Protein AF-A0A838TT94-F1 (afdb_monomer_lite)

Secondary structure (DSSP, 8-state):
--PPPPEEEE--------TT----------------HHHHHHHHHHHTTTTS----------PPPTTT--HHHHHHHHHHHHHHHTTS-SEEEEE--B--TTS---BHHHHHHHHHHGGGTTSSSPPEEEEE-S-SSHHHHHHHHIIIIITSTT--SSEEEEE-GGGHHHHHHHHHHTT--EEEEEEHHHHHHHHHHTSSS--HHHHHHHHHHHSS-----SS---------TTPPPHHHHHHHHHHHHHHHHH-GGGTHHHHTT---HHHHHHHHHHIIIIIS---SSS--TTGGGT--TTT--HHHHHHHHTTSPP-PPPHHHHHHHHHHHHTT----HHHHHHHHHHHHTT--

Foldseek 3Di:
DPADFAEEEDDPAAPPPPPDPDDFQDDDDDDDDDPDPQLVVLCVLQVVLVVDDDDDDDPDDLDPPPPADDSFLSLSLVLLQLCVVSVVHQEYEYEFEDHDPVDPYFTSQVVSVCSNFVVCVVPPGTRHYHYDYHDNGDLVRLLCCLAPAQVDVVHGQEHAYEGAPLCQLVVLLVCLLQVHHYDYYDHSLRSQCSCQCPPPDRNVVSNVVSCVQQVSDDDPDPDDDPPPPDPPPDDDGSVRSNLVSVLVLLQQQPPVLQNLLSLLSRPDQVSSLSSVVSQCPQRFDDDPVGHGPCVVLVHDSVPDGSNRSSVSSNPRHNDDPDPVVSVVSSVCVSVVNDDDPVSVVSSVSSNCVVPD

Structure (mmCIF, N/CA/C/O backbone):
data_AF-A0A838TT94-F1
#
_entry.id   AF-A0A838TT94-F1
#
loop_
_atom_site.group_PDB
_atom_site.id
_atom_site.type_symbol
_atom_site.label_atom_id
_atom_site.label_alt_id
_atom_site.label_comp_id
_atom_site.label_asym_id
_atom_site.label_entity_id
_atom_site.label_seq_id
_atom_site.pdbx_PDB_ins_code
_atom_site.Cartn_x
_atom_site.Cartn_y
_atom_site.Cartn_z
_atom_site.occupancy
_atom_site.B_iso_or_equiv
_atom_site.auth_seq_id
_atom_site.auth_comp_id
_atom_site.auth_asym_id
_a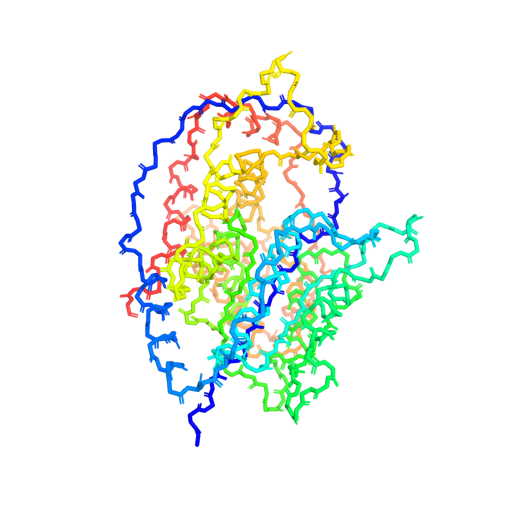tom_site.auth_atom_id
_atom_site.pdbx_PDB_model_num
ATOM 1 N N . MET A 1 1 ? -29.274 -5.968 7.116 1.00 44.97 1 MET A N 1
ATOM 2 C CA . MET A 1 1 ? -28.131 -5.123 7.528 1.00 44.97 1 MET A CA 1
ATOM 3 C C . MET A 1 1 ? -27.334 -4.832 6.275 1.00 44.97 1 MET A C 1
ATOM 5 O O . MET A 1 1 ? -27.102 -5.771 5.533 1.00 44.97 1 MET A O 1
ATOM 9 N N . ILE A 1 2 ? -26.986 -3.574 5.998 1.00 46.53 2 ILE A N 1
ATOM 10 C CA . ILE A 1 2 ? -26.036 -3.278 4.916 1.00 46.53 2 ILE A CA 1
ATOM 11 C C . ILE A 1 2 ? -24.665 -3.677 5.454 1.00 46.53 2 ILE A C 1
ATOM 13 O O . ILE A 1 2 ? -24.182 -3.066 6.409 1.00 46.53 2 ILE A O 1
ATOM 17 N N . GLU A 1 3 ? -24.105 -4.751 4.914 1.00 58.53 3 GLU A N 1
ATOM 18 C CA . GLU A 1 3 ? -22.771 -5.217 5.268 1.00 58.53 3 GLU A CA 1
ATOM 19 C C . GLU A 1 3 ? -21.763 -4.177 4.765 1.00 58.53 3 GLU A C 1
ATOM 21 O O . GLU A 1 3 ? -21.774 -3.790 3.595 1.00 58.53 3 GLU A O 1
ATOM 26 N N . ARG A 1 4 ? -20.980 -3.604 5.683 1.00 75.19 4 ARG A N 1
ATOM 27 C CA . ARG A 1 4 ? -19.922 -2.655 5.321 1.00 75.19 4 ARG A CA 1
ATOM 28 C C . ARG A 1 4 ? -18.694 -3.468 4.898 1.00 75.19 4 ARG A C 1
ATOM 30 O O . ARG A 1 4 ? -18.455 -4.506 5.513 1.00 75.19 4 ARG A O 1
ATOM 37 N N . PRO A 1 5 ? -17.931 -3.023 3.886 1.00 82.25 5 PRO A N 1
ATOM 38 C CA . PRO A 1 5 ? -16.723 -3.723 3.483 1.00 82.25 5 PRO A CA 1
ATOM 39 C C . PRO A 1 5 ? -15.722 -3.797 4.642 1.00 82.25 5 PRO A C 1
ATOM 41 O O . PRO A 1 5 ? -15.758 -2.947 5.542 1.00 82.25 5 PRO A O 1
ATOM 44 N N . PRO A 1 6 ? -14.839 -4.806 4.631 1.00 89.62 6 PRO A N 1
ATOM 45 C CA . PRO A 1 6 ? -13.816 -4.945 5.650 1.00 89.62 6 PRO A CA 1
ATOM 46 C C . PRO A 1 6 ? -12.814 -3.788 5.598 1.00 89.62 6 PRO A C 1
ATOM 48 O O . PRO A 1 6 ? -12.640 -3.116 4.577 1.00 89.62 6 PRO A O 1
ATOM 51 N N . MET A 1 7 ? -12.154 -3.572 6.733 1.00 92.62 7 MET A N 1
ATOM 52 C CA . MET A 1 7 ? -11.095 -2.584 6.889 1.00 92.62 7 MET A CA 1
ATOM 53 C C . MET A 1 7 ? -9.732 -3.256 6.731 1.00 92.62 7 MET A C 1
ATOM 55 O O . MET A 1 7 ? -9.341 -4.049 7.584 1.00 92.62 7 MET A O 1
ATOM 59 N N . LEU A 1 8 ? -8.993 -2.902 5.684 1.00 92.25 8 LEU A N 1
ATOM 60 C CA . LEU A 1 8 ? -7.596 -3.274 5.499 1.00 92.25 8 LEU A CA 1
ATOM 61 C C . LEU A 1 8 ? -6.688 -2.339 6.310 1.00 92.25 8 LEU A C 1
ATOM 63 O O . LEU A 1 8 ? -6.518 -1.165 5.967 1.00 92.25 8 LEU A O 1
ATOM 67 N N . VAL A 1 9 ? -6.106 -2.857 7.386 1.00 89.44 9 VAL A N 1
ATOM 68 C CA . VAL A 1 9 ? -5.260 -2.123 8.329 1.00 89.44 9 VAL A CA 1
ATOM 69 C C . VAL A 1 9 ? -3.790 -2.335 7.992 1.00 89.44 9 VAL A C 1
ATOM 71 O O . VAL A 1 9 ? -3.278 -3.444 8.121 1.00 89.44 9 VAL A O 1
ATOM 74 N N . PHE A 1 10 ? -3.112 -1.259 7.596 1.00 85.81 10 PHE A N 1
ATOM 75 C CA . PHE A 1 10 ? -1.675 -1.244 7.353 1.00 85.81 10 PHE A CA 1
ATOM 76 C C . PHE A 1 10 ? -0.924 -1.053 8.671 1.00 85.81 10 PHE A C 1
ATOM 78 O O . PHE A 1 10 ? -0.978 0.028 9.268 1.00 85.81 10 PHE A O 1
ATOM 85 N N . GLY A 1 11 ? -0.188 -2.083 9.087 1.00 71.75 11 GLY A N 1
ATOM 86 C CA . GLY A 1 11 ? 0.930 -1.929 10.007 1.00 71.75 11 GLY A CA 1
ATOM 87 C C . GLY A 1 11 ? 2.002 -0.998 9.433 1.00 71.75 11 GLY A C 1
ATOM 88 O O . GLY A 1 11 ? 2.040 -0.682 8.239 1.00 71.75 11 GLY A O 1
ATOM 89 N N . GLN A 1 12 ? 2.878 -0.525 10.302 1.00 64.50 12 GLN A N 1
ATOM 90 C CA . GLN A 1 12 ? 4.015 0.313 9.972 1.00 64.50 12 GLN A CA 1
ATOM 91 C C . GLN A 1 12 ? 5.061 -0.431 9.121 1.00 64.50 12 GLN A C 1
ATOM 93 O O . GLN A 1 12 ? 5.771 0.203 8.332 1.00 64.50 12 GLN A O 1
ATOM 98 N N . GLY A 1 13 ? 5.124 -1.762 9.244 1.00 50.09 13 GLY A N 1
ATOM 99 C CA . GLY A 1 13 ? 6.200 -2.604 8.730 1.00 50.09 13 GLY A CA 1
ATOM 100 C C . GLY A 1 13 ? 7.381 -2.651 9.708 1.00 50.09 13 GLY A C 1
ATOM 101 O O . GLY A 1 13 ? 7.496 -1.794 10.591 1.00 50.09 13 GLY A O 1
ATOM 102 N N . PRO A 1 14 ? 8.287 -3.638 9.582 1.00 33.31 14 PRO A N 1
ATOM 103 C CA . PRO A 1 14 ? 9.437 -3.718 10.468 1.00 33.31 14 PRO A CA 1
ATOM 104 C C . PRO A 1 14 ? 10.282 -2.446 10.365 1.00 33.31 14 PRO A C 1
ATOM 106 O O . PRO A 1 14 ? 10.498 -1.900 9.280 1.00 33.31 14 PRO A O 1
ATOM 109 N N . VAL A 1 15 ? 10.803 -1.999 11.510 1.00 32.03 15 VAL A N 1
ATOM 110 C CA . VAL A 1 15 ? 11.839 -0.962 11.601 1.00 32.03 15 VAL A CA 1
ATOM 111 C C . VAL A 1 15 ? 13.160 -1.557 11.101 1.00 32.03 15 VAL A C 1
ATOM 113 O O . VAL A 1 15 ? 14.132 -1.643 11.837 1.00 32.03 15 VAL A O 1
ATOM 116 N N . VAL A 1 16 ? 13.217 -2.011 9.849 1.00 28.36 16 VAL A N 1
ATOM 117 C CA . VAL A 1 16 ? 14.506 -2.204 9.190 1.00 28.36 16 VAL A CA 1
ATOM 118 C C . VAL A 1 16 ? 14.901 -0.820 8.718 1.00 28.36 16 VAL A C 1
ATOM 120 O O . VAL A 1 16 ? 14.483 -0.350 7.659 1.00 28.36 16 VAL A O 1
ATOM 123 N N . ALA A 1 17 ? 15.632 -0.115 9.579 1.00 26.48 17 ALA A N 1
ATOM 124 C CA . ALA A 1 17 ? 16.366 1.052 9.144 1.00 26.48 17 ALA A CA 1
ATOM 125 C C . ALA A 1 17 ? 17.175 0.635 7.903 1.00 26.48 17 ALA A C 1
ATOM 127 O O . ALA A 1 17 ? 17.903 -0.356 7.974 1.00 26.48 17 ALA A O 1
ATOM 128 N N . PRO A 1 18 ? 17.097 1.366 6.778 1.00 28.98 18 PRO A N 1
ATOM 129 C CA . PRO A 1 18 ? 18.265 1.442 5.932 1.00 28.98 18 PRO A CA 1
ATOM 130 C C . PRO A 1 18 ? 19.341 2.011 6.848 1.00 28.98 18 PRO A C 1
ATOM 132 O O . PRO A 1 18 ? 19.228 3.131 7.359 1.00 28.98 18 PRO A O 1
ATOM 135 N N . GLU A 1 19 ? 20.297 1.162 7.173 1.00 28.09 19 GLU A N 1
ATOM 136 C CA . GLU A 1 19 ? 21.460 1.487 7.973 1.00 28.09 19 GLU A CA 1
ATOM 137 C C . GLU A 1 19 ? 22.021 2.800 7.389 1.00 28.09 19 GLU A C 1
ATOM 139 O O . GLU A 1 19 ? 22.298 2.866 6.193 1.00 28.09 19 GLU A O 1
ATOM 144 N N . HIS A 1 20 ? 22.054 3.866 8.209 1.00 28.80 20 HIS A N 1
ATOM 145 C CA . HIS A 1 20 ? 22.533 5.237 7.906 1.00 28.80 20 HIS A CA 1
ATOM 146 C C . HIS A 1 20 ? 21.546 6.381 7.553 1.00 28.80 20 HIS A C 1
ATOM 148 O O . HIS A 1 20 ? 21.953 7.366 6.939 1.00 28.80 20 HIS A O 1
ATOM 154 N N . ALA A 1 21 ? 20.304 6.403 8.049 1.00 28.98 21 ALA A N 1
ATOM 155 C CA . ALA A 1 21 ? 19.500 7.644 8.037 1.00 28.98 21 ALA A CA 1
ATOM 156 C C . ALA A 1 21 ? 19.768 8.538 9.275 1.00 28.98 21 ALA A C 1
ATOM 158 O O . ALA A 1 21 ? 18.978 8.554 10.220 1.00 28.98 21 ALA A O 1
ATOM 159 N N . GLN A 1 22 ? 20.883 9.284 9.289 1.00 28.14 22 GLN A N 1
ATOM 160 C CA . GLN A 1 22 ? 21.157 10.307 10.314 1.00 28.14 22 GLN A CA 1
ATOM 161 C C . GLN A 1 22 ? 20.399 11.628 10.054 1.00 28.14 22 GLN A C 1
ATOM 163 O O . GLN A 1 22 ? 20.399 12.158 8.941 1.00 28.14 22 GLN A O 1
ATOM 168 N N . ASN A 1 23 ? 19.804 12.149 11.137 1.00 28.89 23 ASN A N 1
ATOM 169 C CA . ASN A 1 23 ? 19.355 13.521 11.421 1.00 28.89 23 ASN A CA 1
ATOM 170 C C . ASN A 1 23 ? 18.922 14.393 10.227 1.00 28.89 23 ASN A C 1
ATOM 172 O O . ASN A 1 23 ? 19.721 15.107 9.619 1.00 28.89 23 ASN A O 1
ATOM 176 N N . ILE A 1 24 ? 17.609 14.431 9.978 1.00 29.88 24 ILE A N 1
ATOM 177 C CA . ILE A 1 24 ? 16.957 15.424 9.115 1.00 29.88 24 ILE A CA 1
ATOM 178 C C . ILE A 1 24 ? 16.257 16.451 10.015 1.00 29.88 24 ILE A C 1
ATOM 180 O O . ILE A 1 24 ? 15.326 16.097 10.739 1.00 29.88 24 ILE A O 1
ATOM 184 N N . LYS A 1 25 ? 16.701 17.714 9.986 1.00 24.89 25 LYS A N 1
ATOM 185 C CA . LYS A 1 25 ? 15.941 18.849 10.535 1.00 24.89 25 LYS A CA 1
ATOM 186 C C . LYS A 1 25 ? 14.913 19.271 9.483 1.00 24.89 25 LYS A C 1
ATOM 188 O O . LYS A 1 25 ? 15.298 19.542 8.351 1.00 24.89 25 LYS A O 1
ATOM 193 N N . ALA A 1 26 ? 13.632 19.270 9.840 1.00 26.22 26 ALA A N 1
ATOM 194 C CA . ALA A 1 26 ? 12.553 19.690 8.953 1.00 26.22 26 ALA A CA 1
ATOM 195 C C . ALA A 1 26 ? 12.441 21.223 8.945 1.00 26.22 26 ALA A C 1
ATOM 197 O O . ALA A 1 26 ? 12.477 21.840 10.008 1.00 26.22 26 ALA A O 1
ATOM 198 N N . THR A 1 27 ? 12.289 21.817 7.762 1.00 25.42 27 THR A N 1
ATOM 199 C CA . THR A 1 27 ? 11.838 23.204 7.581 1.00 25.42 27 THR A CA 1
ATOM 200 C C . THR A 1 27 ? 10.547 23.231 6.765 1.00 25.42 27 THR A C 1
ATOM 202 O O . THR A 1 27 ? 10.336 22.394 5.891 1.00 25.42 27 THR A O 1
ATOM 205 N N . ASP A 1 28 ? 9.710 24.194 7.140 1.00 24.39 28 ASP A N 1
ATOM 206 C CA . ASP A 1 28 ? 8.323 24.518 6.791 1.00 24.39 28 ASP A CA 1
ATOM 207 C C . ASP A 1 28 ? 7.717 23.988 5.473 1.00 24.39 28 ASP A C 1
ATOM 209 O O . ASP A 1 28 ? 8.155 24.316 4.372 1.00 24.39 28 ASP A O 1
ATOM 213 N N . ILE A 1 29 ? 6.584 23.281 5.609 1.00 24.56 29 ILE A N 1
ATOM 214 C CA . ILE A 1 29 ? 5.591 23.039 4.548 1.00 24.56 29 ILE A CA 1
ATOM 215 C C . ILE A 1 29 ? 4.239 23.580 5.049 1.00 24.56 29 ILE A C 1
ATOM 217 O O . ILE A 1 29 ? 3.804 23.187 6.134 1.00 24.56 29 ILE A O 1
ATOM 221 N N . PRO A 1 30 ? 3.549 24.463 4.304 1.00 22.27 30 PRO A N 1
ATOM 222 C CA . PRO A 1 30 ? 2.301 25.060 4.761 1.00 22.27 30 PRO A CA 1
ATOM 223 C C . PRO A 1 30 ? 1.133 24.063 4.697 1.00 22.27 30 PRO A C 1
ATOM 225 O O . PRO A 1 30 ? 0.876 23.424 3.675 1.00 22.27 30 PRO A O 1
ATOM 228 N N . LEU A 1 31 ? 0.407 23.965 5.812 1.00 24.48 31 LEU A N 1
ATOM 229 C CA . LEU A 1 31 ? -0.808 23.171 5.999 1.00 24.48 31 LEU A CA 1
ATOM 230 C C . LEU A 1 31 ? -2.048 23.976 5.587 1.00 24.48 31 LEU A C 1
ATOM 232 O O . LEU A 1 31 ? -2.174 25.144 5.942 1.00 24.48 31 LEU A O 1
ATOM 236 N N . ASN A 1 32 ? -2.996 23.332 4.902 1.00 25.30 32 ASN A N 1
ATOM 237 C CA . ASN A 1 32 ? -4.360 23.839 4.745 1.00 25.30 32 ASN A CA 1
ATOM 238 C C . ASN A 1 32 ? -5.394 22.777 5.170 1.00 25.30 32 ASN A C 1
ATOM 240 O O . ASN A 1 32 ? -5.243 21.587 4.899 1.00 25.30 32 ASN A O 1
ATOM 244 N N . GLU A 1 33 ? -6.434 23.268 5.847 1.00 26.47 33 GLU A N 1
ATOM 245 C CA . GLU A 1 33 ? -7.506 22.608 6.613 1.00 26.47 33 GLU A CA 1
ATOM 246 C C . GLU A 1 33 ? -8.389 21.540 5.904 1.00 26.47 33 GLU A C 1
ATOM 248 O O . GLU A 1 33 ? -8.481 21.483 4.672 1.00 26.47 33 GLU A O 1
ATOM 253 N N . PRO A 1 34 ? -9.140 20.711 6.674 1.00 30.64 34 PRO A N 1
ATOM 254 C CA . PRO A 1 34 ? -9.798 19.505 6.179 1.00 30.64 34 PRO A CA 1
ATOM 255 C C . PRO A 1 34 ? -11.167 19.788 5.534 1.00 30.64 34 PRO A C 1
ATOM 257 O O . PRO A 1 34 ? -12.228 19.672 6.150 1.00 30.64 34 PRO A O 1
ATOM 260 N N . LYS A 1 35 ? -11.157 20.051 4.224 1.00 28.91 35 LYS A N 1
ATOM 261 C CA . LYS A 1 35 ? -12.335 19.929 3.333 1.00 28.91 35 LYS A CA 1
ATOM 262 C C . LYS A 1 35 ? -12.359 18.589 2.579 1.00 28.91 35 LYS A C 1
ATOM 264 O O . LYS A 1 35 ? -12.862 18.502 1.459 1.00 28.91 35 LYS A O 1
ATOM 269 N N . THR A 1 36 ? -11.790 17.533 3.157 1.00 45.41 36 THR A N 1
ATOM 270 C CA . THR A 1 36 ? -11.504 16.282 2.439 1.00 45.41 36 THR A CA 1
ATOM 271 C C . THR A 1 36 ? -12.711 15.334 2.385 1.00 45.41 36 THR A C 1
ATOM 273 O O . THR A 1 36 ? -13.572 15.325 3.270 1.00 45.41 36 THR A O 1
ATOM 276 N N . LYS A 1 37 ? -12.777 14.492 1.340 1.00 42.66 37 LYS A N 1
ATOM 277 C CA . LYS A 1 37 ? -13.778 13.410 1.209 1.00 42.66 37 LYS A CA 1
ATOM 278 C C . LYS A 1 37 ? -13.783 12.477 2.438 1.00 42.66 37 LYS A C 1
ATOM 280 O O . LYS A 1 37 ? -14.858 12.070 2.873 1.00 42.66 37 LYS A O 1
ATOM 285 N N . ALA A 1 38 ? -12.620 12.240 3.056 1.00 39.84 38 ALA A N 1
ATOM 286 C CA . ALA A 1 38 ? -12.477 11.460 4.290 1.00 39.84 38 ALA A CA 1
ATOM 287 C C . ALA A 1 38 ? -13.275 12.054 5.467 1.00 39.84 38 ALA A C 1
ATOM 289 O O . ALA A 1 38 ? -14.014 11.338 6.138 1.00 39.84 38 ALA A O 1
ATOM 290 N N . GLY A 1 39 ? -13.242 13.379 5.656 1.00 39.69 39 GLY A N 1
ATOM 291 C CA . GLY A 1 39 ? -14.019 14.050 6.705 1.00 39.69 39 GLY A CA 1
ATOM 292 C C . GLY A 1 39 ? -15.540 14.025 6.482 1.00 39.69 39 GLY A C 1
ATOM 293 O O . GLY A 1 39 ? -16.306 14.143 7.441 1.00 39.69 39 GLY A O 1
ATOM 294 N N . LYS A 1 40 ? -16.011 13.874 5.235 1.00 49.62 40 LYS A N 1
ATOM 295 C CA . LYS A 1 40 ? -17.440 13.650 4.929 1.00 49.62 40 LYS A CA 1
ATOM 296 C C . LYS A 1 40 ? -17.849 12.199 5.189 1.00 49.62 40 LYS A C 1
ATOM 298 O O . LYS A 1 40 ? -18.928 11.969 5.733 1.00 49.62 40 LYS A O 1
ATOM 303 N N . TRP A 1 41 ? -16.982 11.242 4.856 1.00 56.72 41 TRP A N 1
ATOM 304 C CA . TRP A 1 41 ? -17.20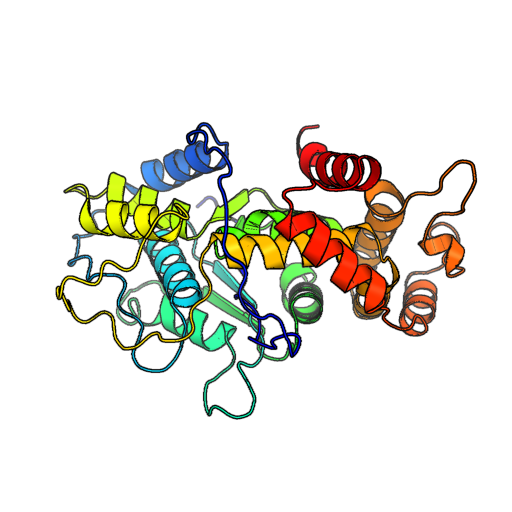5 9.830 5.165 1.00 56.72 41 TRP A CA 1
ATOM 305 C C . TRP A 1 41 ? -17.249 9.579 6.674 1.00 56.72 41 TRP A C 1
ATOM 307 O O . TRP A 1 41 ? -18.222 8.997 7.142 1.00 56.72 41 TRP A O 1
ATOM 317 N N . LEU A 1 42 ? -16.281 10.099 7.443 1.00 41.72 42 LEU A N 1
ATOM 318 C CA . LEU A 1 42 ? -16.256 9.972 8.908 1.00 41.72 42 LEU A CA 1
ATOM 319 C C . LEU A 1 42 ? -17.537 10.533 9.534 1.00 41.72 42 LEU A C 1
ATOM 321 O O . LEU A 1 42 ? -18.165 9.871 10.356 1.00 41.72 42 LEU A O 1
ATOM 325 N N . ARG A 1 43 ? -18.014 11.691 9.054 1.00 50.25 43 ARG A N 1
ATOM 326 C CA . ARG A 1 43 ? -19.322 12.231 9.456 1.00 50.25 43 ARG A CA 1
ATOM 327 C C . ARG A 1 43 ? -20.469 11.264 9.173 1.00 50.25 43 ARG A C 1
ATOM 329 O O . ARG A 1 43 ? -21.253 10.997 10.073 1.00 50.25 43 ARG A O 1
ATOM 336 N N . SER A 1 44 ? -20.571 10.714 7.965 1.00 53.03 44 SER A N 1
ATOM 337 C CA . SER A 1 44 ? -21.632 9.754 7.616 1.00 53.03 44 SER A CA 1
ATOM 338 C C . SER A 1 44 ? -21.550 8.456 8.435 1.00 53.03 44 SER A C 1
ATOM 340 O O . SER A 1 44 ? -22.560 7.953 8.936 1.00 53.03 44 SER A O 1
ATOM 342 N N . ALA A 1 45 ? -20.339 7.930 8.629 1.00 52.22 45 ALA A N 1
ATOM 343 C CA . ALA A 1 45 ? -20.086 6.717 9.391 1.00 52.22 45 ALA A CA 1
ATOM 344 C C . ALA A 1 45 ? -20.493 6.873 10.866 1.00 52.22 45 ALA A C 1
ATOM 346 O O . ALA A 1 45 ? -21.143 5.977 11.406 1.00 52.22 45 ALA A O 1
ATOM 347 N N . PHE A 1 46 ? -20.189 8.024 11.475 1.00 47.47 46 PHE A N 1
ATOM 348 C CA . PHE A 1 46 ? -20.426 8.291 12.895 1.00 47.47 46 PHE A CA 1
ATOM 349 C C . PHE A 1 46 ? -21.831 8.851 13.185 1.00 47.47 46 PHE A C 1
ATOM 351 O O . PHE A 1 46 ? -22.384 8.573 14.247 1.00 47.47 46 PHE A O 1
ATOM 358 N N . VAL A 1 47 ? -22.467 9.570 12.250 1.00 48.47 47 VAL A N 1
ATOM 359 C CA . VAL A 1 47 ? -23.868 10.027 12.394 1.00 48.47 47 VAL A CA 1
ATOM 360 C C . VAL A 1 47 ? -24.834 8.840 12.442 1.00 48.47 47 VAL A C 1
ATOM 362 O O . VAL A 1 47 ? -25.759 8.839 13.249 1.00 48.47 47 VAL A O 1
ATOM 365 N N . ASN A 1 48 ? -24.577 7.784 11.666 1.00 43.94 48 ASN A N 1
ATOM 366 C CA . ASN A 1 48 ? -25.385 6.559 11.697 1.00 43.94 48 ASN A CA 1
ATOM 367 C C . ASN A 1 48 ? -25.189 5.720 12.980 1.00 43.94 48 ASN A C 1
ATOM 369 O O . ASN A 1 48 ? -26.009 4.850 13.275 1.00 43.94 48 ASN A O 1
ATOM 373 N N . ALA A 1 49 ? -24.130 5.980 13.755 1.00 42.34 49 ALA A N 1
ATOM 374 C CA . ALA A 1 49 ? -23.806 5.265 14.992 1.00 42.34 49 ALA A CA 1
ATOM 375 C C . ALA A 1 49 ? -24.479 5.855 16.246 1.00 42.34 49 ALA A C 1
ATOM 377 O O . ALA A 1 49 ? -24.620 5.154 17.248 1.00 42.34 49 ALA A O 1
ATOM 378 N N . ARG A 1 50 ? -24.949 7.114 16.191 1.00 37.16 50 ARG A N 1
ATOM 379 C CA . ARG A 1 50 ? -25.562 7.843 17.325 1.00 37.16 50 ARG A CA 1
ATOM 380 C C . ARG A 1 50 ? -26.828 7.197 17.908 1.00 37.16 50 ARG A C 1
ATOM 382 O O . ARG A 1 50 ? -27.248 7.576 18.994 1.00 37.16 50 ARG A O 1
ATOM 389 N N . ASN A 1 51 ? -27.403 6.197 17.240 1.00 35.69 51 ASN A N 1
ATOM 390 C CA . ASN A 1 51 ? -28.557 5.443 17.741 1.00 35.69 51 ASN A CA 1
ATOM 391 C C . ASN A 1 51 ? -28.190 4.271 18.675 1.00 35.69 51 ASN A C 1
ATOM 393 O O . ASN A 1 51 ? -29.082 3.543 19.103 1.00 35.69 51 ASN A O 1
ATOM 397 N N . ARG A 1 52 ? -26.908 4.068 19.015 1.00 38.94 52 ARG A N 1
ATOM 398 C CA . ARG A 1 52 ? -26.478 3.063 20.003 1.00 38.94 52 ARG A CA 1
ATOM 399 C C . ARG A 1 52 ? -25.940 3.770 21.248 1.00 38.94 52 ARG A C 1
ATOM 401 O O . ARG A 1 52 ? -24.858 4.343 21.211 1.00 38.94 52 ARG A O 1
ATOM 408 N N . HIS A 1 53 ? -26.716 3.749 22.333 1.00 31.94 53 HIS A N 1
ATOM 409 C CA . HIS A 1 53 ? -26.293 4.247 23.645 1.00 31.94 53 HIS A CA 1
ATOM 410 C C . HIS A 1 53 ? -25.121 3.400 24.156 1.00 31.94 53 HIS A C 1
ATOM 412 O O . HIS A 1 53 ? -25.331 2.294 24.646 1.00 31.94 53 HIS A O 1
ATOM 418 N N . TRP A 1 54 ? -23.900 3.917 24.048 1.00 36.22 54 TRP A N 1
ATOM 419 C CA . TRP A 1 54 ? -22.736 3.360 24.728 1.00 36.22 54 TRP A CA 1
ATOM 420 C C . TRP A 1 54 ? -22.146 4.417 25.644 1.00 36.22 54 TRP A C 1
ATOM 422 O O . TRP A 1 54 ? -21.778 5.505 25.209 1.00 36.22 54 TRP A O 1
ATOM 432 N N . ILE A 1 55 ? -22.095 4.074 26.927 1.00 30.44 55 ILE A N 1
ATOM 433 C CA . ILE A 1 55 ? -21.547 4.902 27.995 1.00 30.44 55 ILE A CA 1
ATOM 434 C C . ILE A 1 55 ? -20.060 5.125 27.705 1.00 30.44 55 ILE A C 1
ATOM 436 O O . ILE A 1 55 ? -19.297 4.175 27.515 1.00 30.44 55 ILE A O 1
ATOM 440 N N . ALA A 1 56 ? -19.654 6.392 27.645 1.00 28.78 56 ALA A N 1
ATOM 441 C CA . ALA A 1 56 ? -18.265 6.801 27.541 1.00 28.78 56 ALA A CA 1
ATOM 442 C C . ALA A 1 56 ? -17.497 6.355 28.796 1.00 28.78 56 ALA A C 1
ATOM 444 O O . ALA A 1 56 ? -17.469 7.042 29.811 1.00 28.78 56 ALA A O 1
ATOM 445 N N . THR A 1 57 ? -16.870 5.182 28.752 1.00 30.95 57 THR A N 1
ATOM 446 C CA . THR A 1 57 ? -15.831 4.835 29.721 1.00 30.95 57 THR A CA 1
ATOM 447 C C . THR A 1 57 ? -14.569 5.605 29.349 1.00 30.95 57 THR A C 1
ATOM 449 O O . THR A 1 57 ? -13.994 5.347 28.293 1.00 30.95 57 THR A O 1
ATOM 452 N N . ASN A 1 58 ? -14.218 6.576 30.197 1.00 30.25 58 ASN A N 1
ATOM 453 C CA . ASN A 1 58 ? -12.959 7.321 30.300 1.00 30.25 58 ASN A CA 1
ATOM 454 C C . ASN A 1 58 ? -11.938 7.055 29.182 1.00 30.25 58 ASN A C 1
ATOM 456 O O . ASN A 1 58 ? -11.262 6.026 29.175 1.00 30.25 58 ASN A O 1
ATOM 460 N N . HIS A 1 59 ? -11.786 8.031 28.284 1.00 33.41 59 HIS A N 1
ATOM 461 C CA . HIS A 1 59 ? -10.671 8.116 27.347 1.00 33.41 59 HIS A CA 1
ATOM 462 C C . HIS A 1 59 ? -9.366 8.277 28.137 1.00 33.41 59 HIS A C 1
ATOM 464 O O . HIS A 1 59 ? -8.942 9.381 28.469 1.00 33.41 59 HIS A O 1
ATOM 470 N N . SER A 1 60 ? -8.741 7.158 28.505 1.00 33.78 60 SER A N 1
ATOM 471 C CA . SER A 1 60 ? -7.357 7.169 28.954 1.00 33.78 60 SER A CA 1
ATOM 472 C C . SER A 1 60 ? -6.511 7.660 27.786 1.00 33.78 60 SER A C 1
ATOM 474 O O . SER A 1 60 ? -6.616 7.105 26.690 1.00 33.78 60 SER A O 1
ATOM 476 N N . HIS A 1 61 ? -5.702 8.691 28.037 1.00 39.47 61 HIS A N 1
ATOM 477 C CA . HIS A 1 61 ? -4.591 9.144 27.201 1.00 39.47 61 HIS A CA 1
ATOM 478 C C . HIS A 1 61 ? -3.992 7.991 26.385 1.00 39.47 61 HIS A C 1
ATOM 480 O O . HIS A 1 61 ? -3.869 6.896 26.933 1.00 39.47 61 HIS A O 1
ATOM 486 N N . ILE A 1 62 ? -3.627 8.232 25.117 1.00 44.59 62 ILE A N 1
ATOM 487 C CA . ILE A 1 62 ? -2.944 7.266 24.237 1.00 44.59 62 ILE A CA 1
ATOM 488 C C . ILE A 1 62 ? -1.623 6.861 24.907 1.00 44.59 62 ILE A C 1
ATOM 490 O O . ILE A 1 62 ? -0.562 7.415 24.633 1.00 44.59 62 ILE A O 1
ATOM 494 N N . GLN A 1 63 ? -1.698 5.948 25.868 1.00 40.09 63 GLN A N 1
ATOM 495 C CA . GLN A 1 63 ? -0.554 5.391 26.547 1.00 40.09 63 GLN A CA 1
ATOM 496 C C . GLN A 1 63 ? -0.120 4.176 25.733 1.00 40.09 63 GLN A C 1
ATOM 498 O O . GLN A 1 63 ? -0.973 3.368 25.345 1.00 40.09 63 GLN A O 1
ATOM 503 N N . PRO A 1 64 ? 1.182 4.052 25.436 1.00 40.28 64 PRO A N 1
ATOM 504 C CA . PRO A 1 64 ? 1.711 2.843 24.837 1.00 40.28 64 PRO A CA 1
ATOM 505 C C . PRO A 1 64 ? 1.279 1.651 25.688 1.00 40.28 64 PRO A C 1
ATOM 507 O O . PRO A 1 64 ? 1.399 1.676 26.913 1.00 40.28 64 PRO A O 1
ATOM 510 N N . LEU A 1 65 ? 0.777 0.603 25.040 1.00 43.25 65 LEU A N 1
ATOM 511 C CA . LEU A 1 65 ? 0.630 -0.687 25.704 1.00 43.25 65 LEU A CA 1
ATOM 512 C C . LEU A 1 65 ? 2.038 -1.116 26.137 1.00 43.25 65 LEU A C 1
ATOM 514 O O . LEU A 1 65 ? 2.920 -1.219 25.279 1.00 43.25 65 LEU A O 1
ATOM 518 N N . GLU A 1 66 ? 2.258 -1.302 27.445 1.00 38.75 66 GLU A N 1
ATOM 519 C CA . GLU A 1 66 ? 3.561 -1.689 28.001 1.00 38.75 66 GLU A CA 1
ATOM 520 C C . GLU A 1 66 ? 4.173 -2.827 27.166 1.00 38.75 66 GLU A C 1
ATOM 522 O O . GLU A 1 66 ? 3.631 -3.929 27.072 1.00 38.75 66 GLU A O 1
ATOM 527 N N . GLY A 1 67 ? 5.296 -2.519 26.510 1.00 44.56 67 GLY A N 1
ATOM 528 C CA . GLY A 1 67 ? 6.169 -3.498 25.879 1.00 44.56 67 GLY A CA 1
ATOM 529 C C . GLY A 1 67 ? 5.816 -4.023 24.484 1.00 44.56 67 GLY A C 1
ATOM 530 O O . GLY A 1 67 ? 6.279 -5.121 24.199 1.00 44.56 67 GLY A O 1
ATOM 531 N N . SER A 1 68 ? 5.072 -3.346 23.590 1.00 52.31 68 SER A N 1
ATOM 532 C CA . SER A 1 68 ? 4.868 -3.971 22.256 1.00 52.31 68 SER A CA 1
ATOM 533 C C . SER A 1 68 ? 4.712 -3.125 20.988 1.00 52.31 68 SER A C 1
ATOM 535 O O . SER A 1 68 ? 5.036 -3.651 19.933 1.00 52.31 68 SER A O 1
ATOM 537 N N . MET A 1 69 ? 4.333 -1.846 20.999 1.00 63.84 69 MET A N 1
ATOM 538 C CA . MET A 1 69 ? 4.312 -1.051 19.756 1.00 63.84 69 MET A CA 1
ATOM 539 C C . MET A 1 69 ? 4.716 0.395 19.988 1.00 63.84 69 MET A C 1
ATOM 541 O O . MET A 1 69 ? 4.516 0.936 21.073 1.00 63.84 69 MET A O 1
ATOM 545 N N . ASN A 1 70 ? 5.280 1.024 18.956 1.00 68.31 70 ASN A N 1
ATOM 546 C CA . ASN A 1 70 ? 5.572 2.450 19.017 1.00 68.31 70 ASN A CA 1
ATOM 547 C C . ASN A 1 70 ? 4.284 3.282 18.962 1.00 68.31 70 ASN A C 1
ATOM 549 O O . ASN A 1 70 ? 3.162 2.769 18.832 1.00 68.31 70 ASN A O 1
ATOM 553 N N . ARG A 1 71 ? 4.449 4.598 19.062 1.00 73.19 71 ARG A N 1
ATOM 554 C CA . ARG A 1 71 ? 3.319 5.524 19.104 1.00 73.19 71 ARG A CA 1
ATOM 555 C C . ARG A 1 71 ? 2.396 5.420 17.884 1.00 73.19 71 ARG A C 1
ATOM 557 O O . ARG A 1 71 ? 1.179 5.486 18.042 1.00 73.19 71 ARG A O 1
ATOM 564 N N . TRP A 1 72 ? 2.948 5.210 16.689 1.00 77.50 72 TRP A N 1
ATOM 565 C CA . TRP A 1 72 ? 2.176 5.110 15.447 1.00 77.50 72 TRP A CA 1
ATOM 566 C C . TRP A 1 72 ? 1.319 3.843 15.404 1.00 77.50 72 TRP A C 1
ATOM 568 O O . TRP A 1 72 ? 0.129 3.927 15.108 1.00 77.50 72 TRP A O 1
ATOM 578 N N . GLY A 1 73 ? 1.877 2.691 15.787 1.00 78.75 73 GLY A N 1
ATOM 579 C CA . GLY A 1 73 ? 1.107 1.449 15.924 1.00 78.75 73 GLY A CA 1
ATOM 580 C C . GLY A 1 73 ? 0.013 1.545 16.998 1.00 78.75 73 GLY A C 1
ATOM 581 O O . GLY A 1 73 ? -1.104 1.061 16.813 1.00 78.75 73 GLY A O 1
ATOM 582 N N . THR A 1 74 ? 0.286 2.258 18.096 1.00 79.06 74 THR A N 1
ATOM 583 C CA . THR A 1 74 ? -0.711 2.525 19.150 1.00 79.06 74 THR A CA 1
ATOM 584 C C . THR A 1 74 ? -1.865 3.399 18.643 1.00 79.06 74 THR A C 1
ATOM 586 O O . THR A 1 74 ? -3.029 3.157 18.979 1.00 79.06 74 THR A O 1
ATOM 589 N N . GLU A 1 75 ? -1.571 4.394 17.804 1.00 82.88 75 GLU A N 1
ATOM 590 C CA . GLU A 1 75 ? -2.594 5.220 17.160 1.00 82.88 75 GLU A CA 1
ATOM 591 C C . GLU A 1 75 ? -3.467 4.390 16.209 1.00 82.88 75 GLU A C 1
ATOM 593 O O . GLU A 1 75 ? -4.693 4.501 16.258 1.00 82.88 75 GLU A O 1
ATOM 598 N N . VAL A 1 76 ? -2.858 3.503 15.413 1.00 88.38 76 VAL A N 1
ATOM 599 C CA . VAL A 1 76 ? -3.569 2.577 14.512 1.00 88.38 76 VAL A CA 1
ATOM 600 C C . VAL A 1 76 ? -4.521 1.662 15.289 1.00 88.38 76 VAL A C 1
ATOM 602 O O . VAL A 1 76 ? -5.692 1.552 14.920 1.00 88.38 76 VAL A O 1
ATOM 605 N N . ILE A 1 77 ? -4.069 1.067 16.402 1.00 87.62 77 ILE A N 1
ATOM 606 C CA . ILE A 1 77 ? -4.949 0.299 17.300 1.00 87.62 77 ILE A CA 1
ATOM 607 C C . ILE A 1 77 ? -6.116 1.162 17.784 1.00 87.62 77 ILE A C 1
ATOM 609 O O . ILE A 1 77 ? -7.268 0.730 17.737 1.00 87.62 77 ILE A O 1
ATOM 613 N N . SER A 1 78 ? -5.822 2.359 18.296 1.00 86.44 78 SER A N 1
ATOM 614 C CA . SER A 1 78 ? -6.829 3.229 18.914 1.00 86.44 78 SER A CA 1
ATOM 615 C C . SER A 1 78 ? -7.910 3.627 17.911 1.00 86.44 78 SER A C 1
ATOM 617 O O . SER A 1 78 ? -9.100 3.532 18.212 1.00 86.44 78 SER A O 1
ATOM 619 N N . ALA A 1 79 ? -7.505 3.960 16.685 1.00 88.19 79 ALA A N 1
ATOM 620 C CA . ALA A 1 79 ? -8.424 4.225 15.591 1.00 88.19 79 ALA A CA 1
ATOM 621 C C . ALA A 1 79 ? -9.274 2.990 15.245 1.00 88.19 79 ALA A C 1
ATOM 623 O O . ALA A 1 79 ? -10.494 3.099 15.126 1.00 88.19 79 ALA A O 1
ATOM 624 N N . GLY A 1 80 ? -8.664 1.801 15.159 1.00 89.00 80 GLY A N 1
ATOM 625 C CA . GLY A 1 80 ? -9.380 0.543 14.922 1.00 89.00 80 GLY A CA 1
ATOM 626 C C . GLY A 1 80 ? -10.455 0.263 15.979 1.00 89.00 80 GLY A C 1
ATOM 627 O O . GLY A 1 80 ? -11.598 -0.048 15.637 1.00 89.00 80 GLY A O 1
ATOM 628 N N . ARG A 1 81 ? -10.127 0.471 17.261 1.00 89.06 81 ARG A N 1
ATOM 629 C CA . ARG A 1 81 ? -11.076 0.359 18.384 1.00 89.06 81 ARG A CA 1
ATOM 630 C C . ARG A 1 81 ? -12.252 1.320 18.240 1.00 89.06 81 ARG A C 1
ATOM 632 O O . ARG A 1 81 ? -13.397 0.904 18.401 1.00 89.06 81 ARG A O 1
ATOM 639 N N . GLU A 1 82 ? -11.994 2.588 17.926 1.00 86.31 82 GLU A N 1
ATOM 640 C CA . GLU A 1 82 ? -13.055 3.589 17.757 1.00 86.31 82 GLU A CA 1
ATOM 641 C C . GLU A 1 82 ? -13.976 3.258 16.574 1.00 86.31 82 GLU A C 1
ATOM 643 O O . GLU A 1 82 ? -15.199 3.388 16.682 1.00 86.31 82 GLU A O 1
ATOM 648 N N . LEU A 1 83 ? -13.421 2.766 15.462 1.00 86.62 83 LEU A N 1
ATOM 649 C CA . LEU A 1 83 ? -14.219 2.324 14.318 1.00 86.62 83 LEU A CA 1
ATOM 650 C C . LEU A 1 83 ? -15.113 1.130 14.674 1.00 86.62 83 LEU A C 1
ATOM 652 O O . LEU A 1 83 ? -16.282 1.119 14.274 1.00 86.62 83 LEU A O 1
ATOM 656 N N . PHE A 1 84 ? -14.602 0.162 15.441 1.00 87.62 84 PHE A N 1
ATOM 657 C CA . PHE A 1 84 ? -15.386 -0.981 15.909 1.00 87.62 84 PHE A CA 1
ATOM 658 C C . PHE A 1 84 ? -16.491 -0.567 16.884 1.00 87.62 84 PHE A C 1
ATOM 660 O O . PHE A 1 84 ? -17.666 -0.846 16.642 1.00 87.62 84 PHE A O 1
ATOM 667 N N . LYS A 1 85 ? -16.134 0.172 17.944 1.00 84.56 85 LYS A N 1
ATOM 668 C CA . LYS A 1 85 ? -17.056 0.641 18.992 1.00 84.56 85 LYS A CA 1
ATOM 669 C C . LYS A 1 85 ? -18.258 1.384 18.411 1.00 84.56 85 LYS A C 1
ATOM 671 O O . LYS A 1 85 ? -19.382 1.272 18.895 1.00 84.56 85 LYS A O 1
ATOM 676 N N . ARG A 1 86 ? -18.037 2.134 17.332 1.00 78.31 86 ARG A N 1
ATOM 677 C CA . ARG A 1 86 ? -19.075 2.920 16.653 1.00 78.31 86 ARG A CA 1
ATOM 678 C C . ARG A 1 86 ? -19.813 2.139 15.563 1.00 78.31 86 ARG A C 1
ATOM 680 O O . ARG A 1 86 ? -20.645 2.703 14.861 1.00 78.31 86 ARG A O 1
ATOM 687 N N . GLY A 1 87 ? -19.536 0.846 15.404 1.00 79.75 87 GLY A N 1
ATOM 688 C CA . GLY A 1 87 ? -20.152 -0.014 14.394 1.00 79.75 87 GLY A CA 1
ATOM 689 C C . GLY A 1 87 ? -19.805 0.390 12.961 1.00 79.75 87 GLY A C 1
ATOM 690 O O . GLY A 1 87 ? -20.568 0.094 12.040 1.00 79.75 87 GLY A O 1
ATOM 691 N N . THR A 1 88 ? -18.688 1.102 12.769 1.00 81.56 88 THR A N 1
ATOM 692 C CA . THR A 1 88 ? -18.261 1.564 11.447 1.00 81.56 88 THR A CA 1
ATOM 693 C C . THR A 1 88 ? -17.651 0.444 10.625 1.00 81.56 88 THR A C 1
ATOM 695 O O . THR A 1 88 ? -17.887 0.392 9.420 1.00 81.56 88 THR A O 1
ATOM 698 N N . THR A 1 89 ? -16.929 -0.460 11.277 1.00 84.44 89 THR A N 1
ATOM 699 C CA . THR A 1 89 ? -16.467 -1.721 10.703 1.00 84.44 89 THR A CA 1
ATOM 700 C C . THR A 1 89 ? -16.519 -2.813 11.768 1.00 84.44 89 THR A C 1
ATOM 702 O O . THR A 1 89 ? -16.409 -2.527 12.960 1.00 84.44 89 THR A O 1
ATOM 705 N N . ARG A 1 90 ? -16.717 -4.057 11.335 1.00 84.88 90 ARG A N 1
ATOM 706 C CA . ARG A 1 90 ? -16.652 -5.255 12.186 1.00 84.88 90 ARG A CA 1
ATOM 707 C C . ARG A 1 90 ? -15.505 -6.179 11.785 1.00 84.88 90 ARG A C 1
ATOM 709 O O . ARG A 1 90 ? -14.983 -6.878 12.646 1.00 84.88 90 ARG A O 1
ATOM 716 N N . ASN A 1 91 ? -15.133 -6.155 10.508 1.00 90.56 91 ASN A N 1
ATOM 717 C CA . ASN A 1 91 ? -14.168 -7.064 9.913 1.00 90.56 91 ASN A CA 1
ATOM 718 C C . ASN A 1 91 ? -12.885 -6.280 9.629 1.00 90.56 91 ASN A C 1
ATOM 720 O O . ASN A 1 91 ? -12.923 -5.249 8.948 1.00 90.56 91 ASN A O 1
ATOM 724 N N . PHE A 1 92 ? -11.767 -6.755 10.158 1.00 91.94 92 PHE A N 1
ATOM 725 C CA . PHE A 1 92 ? -10.452 -6.156 9.998 1.00 91.94 92 PHE A CA 1
ATOM 726 C C . PHE A 1 92 ? -9.515 -7.169 9.350 1.00 91.94 92 PHE A C 1
ATOM 728 O O . PHE A 1 92 ? -9.326 -8.265 9.865 1.00 91.94 92 PHE A O 1
ATOM 735 N N . ILE A 1 93 ? -8.905 -6.772 8.241 1.00 92.88 93 ILE A N 1
ATOM 736 C CA . ILE A 1 93 ? -7.826 -7.505 7.586 1.00 92.88 93 ILE A CA 1
ATOM 737 C C . ILE A 1 93 ? -6.551 -6.756 7.955 1.00 92.88 93 ILE A C 1
ATOM 739 O O . ILE A 1 93 ? -6.390 -5.598 7.578 1.00 92.88 93 ILE A O 1
ATOM 743 N N . ILE A 1 94 ? -5.684 -7.354 8.758 1.00 91.31 94 ILE A N 1
ATOM 744 C CA . ILE A 1 94 ? -4.559 -6.678 9.400 1.00 91.31 94 ILE A CA 1
ATOM 745 C C . ILE A 1 94 ? -3.268 -7.201 8.786 1.00 91.31 94 ILE A C 1
ATOM 747 O O . ILE A 1 94 ? -2.973 -8.391 8.855 1.00 91.31 94 ILE A O 1
ATOM 751 N N . MET A 1 95 ? -2.479 -6.300 8.212 1.00 88.25 95 MET A N 1
ATOM 752 C CA . MET A 1 95 ? -1.144 -6.622 7.718 1.00 88.25 95 MET A CA 1
ATOM 753 C C . MET A 1 95 ? -0.071 -6.059 8.642 1.00 88.25 95 MET A C 1
ATOM 755 O O . MET A 1 95 ? -0.222 -4.967 9.191 1.00 88.25 95 MET A O 1
ATOM 759 N N . GLY A 1 96 ? 1.014 -6.804 8.802 1.00 81.62 96 GLY A N 1
ATOM 760 C CA . GLY A 1 96 ? 2.105 -6.449 9.692 1.00 81.62 96 GLY A CA 1
ATOM 761 C C . GLY A 1 96 ? 2.989 -7.658 9.956 1.00 81.62 96 GLY A C 1
ATOM 762 O O . GLY A 1 96 ? 2.644 -8.519 10.759 1.00 81.62 96 GLY A O 1
ATOM 763 N N . GLY A 1 97 ? 4.137 -7.696 9.287 1.00 73.56 97 GLY A N 1
ATOM 764 C CA . GLY A 1 97 ? 5.099 -8.788 9.386 1.00 73.56 97 GLY A CA 1
ATOM 765 C C . GLY A 1 97 ? 5.806 -8.890 10.740 1.00 73.56 97 GLY A C 1
ATOM 766 O O . GLY A 1 97 ? 5.486 -8.188 11.705 1.00 73.56 97 GLY A O 1
ATOM 767 N N . LYS A 1 98 ? 6.820 -9.755 10.818 1.00 66.69 98 LYS A N 1
ATOM 768 C CA . LYS A 1 98 ? 7.617 -9.935 12.044 1.00 66.69 98 LYS A CA 1
ATOM 769 C C . LYS A 1 98 ? 8.284 -8.626 12.473 1.00 66.69 98 LYS A C 1
ATOM 771 O O . LYS A 1 98 ? 9.037 -8.024 11.708 1.00 66.69 98 LYS A O 1
ATOM 776 N N . THR A 1 99 ? 8.061 -8.211 13.718 1.00 56.09 99 THR A N 1
ATOM 777 C CA . THR A 1 99 ? 8.844 -7.137 14.335 1.00 56.09 99 THR A CA 1
ATOM 778 C C . THR A 1 99 ? 10.170 -7.730 14.797 1.00 56.09 99 THR A C 1
ATOM 780 O O . THR A 1 99 ? 10.131 -8.581 15.672 1.00 56.09 99 THR A O 1
ATOM 783 N N . ASP A 1 100 ? 11.289 -7.323 14.185 1.00 53.81 100 ASP A N 1
ATOM 784 C CA . ASP A 1 100 ? 12.692 -7.582 14.579 1.00 53.81 100 ASP A CA 1
ATOM 785 C C . ASP A 1 100 ? 12.947 -8.906 15.343 1.00 53.81 100 ASP A C 1
ATOM 787 O O . ASP A 1 100 ? 12.632 -9.025 16.527 1.00 53.81 100 ASP A O 1
ATOM 791 N N . GLU A 1 101 ? 13.580 -9.887 14.683 1.00 44.78 101 GLU A N 1
ATOM 792 C CA . GLU A 1 101 ? 13.816 -11.257 15.192 1.00 44.78 101 GLU A CA 1
ATOM 793 C C . GLU A 1 101 ? 14.470 -11.321 16.587 1.00 44.78 101 GLU A C 1
ATOM 795 O O . GLU A 1 101 ? 14.392 -12.337 17.280 1.00 44.78 101 GLU A O 1
ATOM 800 N N . THR A 1 102 ? 15.115 -10.232 17.009 1.00 43.84 102 THR A N 1
ATOM 801 C CA . THR A 1 102 ? 15.809 -10.097 18.292 1.00 43.84 102 THR A CA 1
ATOM 802 C C . THR A 1 102 ? 14.878 -9.895 19.491 1.00 43.84 102 THR A C 1
ATOM 804 O O . THR A 1 102 ? 15.266 -10.183 20.629 1.00 43.84 102 THR A O 1
ATOM 807 N N . LYS A 1 103 ? 13.640 -9.432 19.281 1.00 51.12 103 LYS A N 1
ATOM 808 C CA . LYS A 1 103 ? 12.659 -9.221 20.352 1.00 51.12 103 LYS A CA 1
ATOM 809 C C . LYS A 1 103 ? 11.644 -10.359 20.313 1.00 51.12 103 LYS A C 1
ATOM 811 O O . LYS A 1 103 ? 11.094 -10.672 19.270 1.00 51.12 103 LYS A O 1
ATOM 816 N N . LYS A 1 104 ? 11.335 -10.964 21.469 1.00 52.53 104 LYS A N 1
ATOM 817 C CA . LYS A 1 104 ? 10.285 -12.000 21.639 1.00 52.53 104 LYS A CA 1
ATOM 818 C C . LYS A 1 104 ? 8.851 -11.479 21.383 1.00 52.53 104 LYS A C 1
ATOM 820 O O . LYS A 1 104 ? 7.896 -11.975 21.978 1.00 52.53 104 LYS A O 1
ATOM 825 N N . LEU A 1 105 ? 8.704 -10.425 20.590 1.00 56.94 105 LEU A N 1
ATOM 826 C CA . LEU A 1 105 ? 7.437 -9.807 20.242 1.00 56.94 105 LEU A CA 1
ATOM 827 C C . LEU A 1 105 ? 6.848 -10.567 19.047 1.00 56.94 105 LEU A C 1
ATOM 829 O O . LEU A 1 105 ? 7.583 -11.022 18.174 1.00 56.94 105 LEU A O 1
ATOM 833 N N . GLY A 1 106 ? 5.528 -10.773 19.065 1.00 66.19 106 GLY A N 1
ATOM 834 C CA . GLY A 1 106 ? 4.804 -11.383 17.945 1.00 66.19 106 GLY A CA 1
ATOM 835 C C . GLY A 1 106 ? 4.866 -10.512 16.688 1.00 66.19 106 GLY A C 1
ATOM 836 O O . GLY A 1 106 ? 5.449 -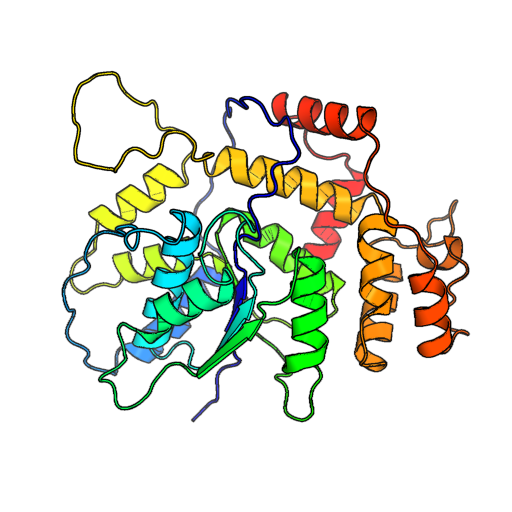9.428 16.703 1.00 66.19 106 GLY A O 1
ATOM 837 N N . ALA A 1 107 ? 4.257 -10.968 15.596 1.00 77.50 107 ALA A N 1
ATOM 838 C CA . ALA A 1 107 ? 4.165 -10.142 14.392 1.00 77.50 107 ALA A CA 1
ATOM 839 C C . ALA A 1 107 ? 3.399 -8.836 14.677 1.00 77.50 107 ALA A C 1
ATOM 841 O O . ALA A 1 107 ? 2.548 -8.784 15.568 1.00 77.50 107 ALA A O 1
ATOM 842 N N . GLU A 1 108 ? 3.683 -7.772 13.922 1.00 78.88 108 GLU A N 1
ATOM 843 C CA . GLU A 1 108 ? 3.023 -6.477 14.122 1.00 78.88 108 GLU A CA 1
ATOM 844 C C . GLU A 1 108 ? 1.499 -6.611 13.992 1.00 78.88 108 GLU A C 1
ATOM 846 O O . GLU A 1 108 ? 0.749 -6.040 14.786 1.00 78.88 108 GLU A O 1
ATOM 851 N N . SER A 1 109 ? 1.035 -7.435 13.051 1.00 84.44 109 SER A N 1
ATOM 852 C CA . SER A 1 109 ? -0.385 -7.722 12.865 1.00 84.44 109 SER A CA 1
ATOM 853 C C . SER A 1 109 ? -1.028 -8.365 14.093 1.00 84.44 109 SER A C 1
ATOM 855 O O . SER A 1 109 ? -2.125 -7.960 14.467 1.00 84.44 109 SER A O 1
ATOM 857 N N . GLU A 1 110 ? -0.341 -9.280 14.782 1.00 84.12 110 GLU A N 1
ATOM 858 C CA . GLU A 1 110 ? -0.830 -9.921 16.013 1.00 84.12 110 GLU A CA 1
ATOM 859 C C . GLU A 1 110 ? -0.924 -8.917 17.171 1.00 84.12 110 GLU A C 1
ATOM 861 O O . GLU A 1 110 ? -1.828 -8.981 18.011 1.00 84.12 110 GLU A O 1
ATOM 866 N N . LEU A 1 111 ? 0.011 -7.965 17.232 1.00 82.06 111 LEU A N 1
ATOM 867 C CA . LEU A 1 111 ? 0.001 -6.901 18.233 1.00 82.06 111 LEU A CA 1
ATOM 868 C C . LEU A 1 111 ? -1.146 -5.916 17.986 1.00 82.06 111 LEU A C 1
ATOM 870 O O . LEU A 1 111 ? -1.842 -5.537 18.932 1.00 82.06 111 LEU A O 1
ATOM 874 N N . ILE A 1 112 ? -1.377 -5.543 16.724 1.00 85.38 112 ILE A N 1
ATOM 875 C CA . ILE A 1 112 ? -2.510 -4.704 16.318 1.00 85.38 112 ILE A CA 1
ATOM 876 C C . ILE A 1 112 ? -3.829 -5.435 16.580 1.00 85.38 112 ILE A C 1
ATOM 878 O O . ILE A 1 112 ? -4.727 -4.859 17.194 1.00 85.38 112 ILE A O 1
ATOM 882 N N . GLU A 1 113 ? -3.939 -6.700 16.177 1.00 88.00 113 GLU A N 1
ATOM 883 C CA . GLU A 1 113 ? -5.111 -7.550 16.396 1.00 88.00 113 GLU A CA 1
ATOM 884 C C . GLU A 1 113 ? -5.462 -7.619 17.881 1.00 88.00 113 GLU A C 1
ATOM 886 O O . GLU A 1 113 ? -6.564 -7.238 18.280 1.00 88.00 113 GLU A O 1
ATOM 891 N N . ARG A 1 114 ? -4.506 -8.028 18.725 1.00 83.62 114 ARG A N 1
ATOM 892 C CA . ARG A 1 114 ? -4.697 -8.086 20.178 1.00 83.62 114 ARG A CA 1
ATOM 893 C C . ARG A 1 114 ? -5.099 -6.726 20.729 1.00 83.62 114 ARG A C 1
ATOM 895 O O . ARG A 1 114 ? -5.990 -6.640 21.572 1.00 83.62 114 ARG A O 1
ATOM 902 N N . GLY A 1 115 ? -4.453 -5.668 20.245 1.00 82.50 115 GLY A N 1
ATOM 903 C CA . GLY A 1 115 ? -4.779 -4.295 20.579 1.00 82.50 115 GLY A CA 1
ATOM 904 C C . GLY A 1 115 ? -6.238 -3.965 20.285 1.00 82.50 115 GLY A C 1
ATOM 905 O O . GLY A 1 115 ? -6.917 -3.435 21.161 1.00 82.50 115 GLY A O 1
ATOM 906 N N . ILE A 1 116 ? -6.741 -4.286 19.097 1.00 85.88 116 ILE A N 1
ATOM 907 C CA . ILE A 1 116 ? -8.118 -3.994 18.688 1.00 85.88 116 ILE A CA 1
ATOM 908 C C . ILE A 1 116 ? -9.118 -4.871 19.449 1.00 85.88 116 ILE A C 1
ATOM 910 O O . ILE A 1 116 ? -10.122 -4.345 19.914 1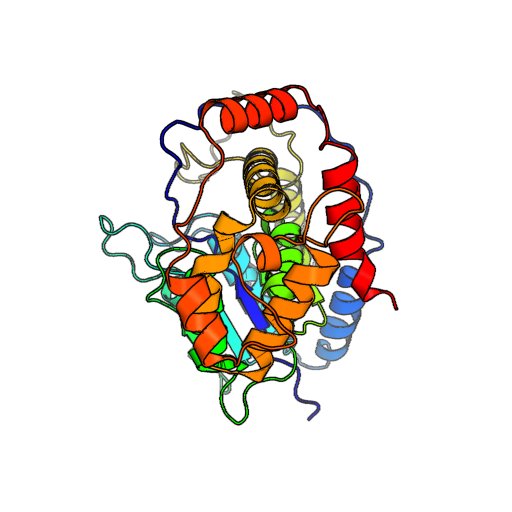.00 85.88 116 ILE A O 1
ATOM 914 N N . VAL A 1 117 ? -8.849 -6.168 19.616 1.00 84.62 117 VAL A N 1
ATOM 915 C CA . VAL A 1 117 ? -9.818 -7.148 20.140 1.00 84.62 117 VAL A CA 1
ATOM 916 C C . VAL A 1 117 ? -9.910 -7.152 21.667 1.00 84.62 117 VAL A C 1
ATOM 918 O O . VAL A 1 117 ? -11.015 -7.196 22.205 1.00 84.62 117 VAL A O 1
ATOM 921 N N . ALA A 1 118 ? -8.781 -7.096 22.386 1.00 83.12 118 ALA A N 1
ATOM 922 C CA . ALA A 1 118 ? -8.746 -7.317 23.838 1.00 83.12 118 ALA A CA 1
ATOM 923 C C . ALA A 1 118 ? -9.708 -6.434 24.666 1.00 83.12 118 ALA A C 1
ATOM 925 O O . ALA A 1 118 ? -10.313 -6.961 25.602 1.00 83.12 118 ALA A O 1
ATOM 926 N N . PRO A 1 119 ? -9.922 -5.138 24.350 1.00 81.88 119 PRO A N 1
ATOM 927 C CA . PRO A 1 119 ? -10.876 -4.302 25.085 1.00 81.88 119 PRO A CA 1
ATOM 928 C C . PRO A 1 119 ? -12.331 -4.776 25.008 1.00 81.88 119 PRO A C 1
ATOM 930 O O . PRO A 1 119 ? -13.129 -4.415 25.867 1.00 81.88 119 PRO A O 1
ATOM 933 N N . PHE A 1 120 ? -12.675 -5.572 23.995 1.00 80.44 120 PHE A N 1
ATOM 934 C CA . PHE A 1 120 ? -14.039 -6.016 23.722 1.00 80.44 120 PHE A CA 1
ATOM 935 C C . PHE A 1 120 ? -14.286 -7.466 24.152 1.00 80.44 120 PHE A C 1
ATOM 937 O O . PHE A 1 120 ? -15.356 -7.995 23.884 1.00 80.44 120 PHE A O 1
ATOM 944 N N . ALA A 1 121 ? -13.343 -8.118 24.847 1.00 78.31 121 ALA A N 1
ATOM 945 C CA . ALA A 1 121 ? -13.406 -9.548 25.184 1.00 78.31 121 ALA A CA 1
ATOM 946 C C . ALA A 1 121 ? -14.685 -9.987 25.931 1.00 78.31 121 ALA A C 1
ATOM 948 O O . ALA A 1 121 ? -15.055 -11.157 25.876 1.00 78.31 121 ALA A O 1
ATOM 949 N N . ASN A 1 122 ? -15.366 -9.055 26.607 1.00 75.50 122 ASN A N 1
ATOM 950 C CA . ASN A 1 122 ? -16.613 -9.299 27.338 1.00 75.50 122 ASN A CA 1
ATOM 951 C C . ASN A 1 122 ? -17.879 -8.888 26.557 1.00 75.50 122 ASN A C 1
ATOM 953 O O . ASN A 1 122 ? -18.979 -8.920 27.109 1.00 75.50 122 ASN A O 1
ATOM 957 N N . GLU A 1 123 ? -17.748 -8.461 25.301 1.00 76.00 123 GLU A N 1
ATOM 958 C CA . GLU A 1 123 ? -18.870 -8.042 24.465 1.00 76.00 123 GLU A CA 1
ATOM 959 C C . GLU A 1 123 ? -19.485 -9.214 23.690 1.00 76.00 123 GLU A C 1
ATOM 961 O O . GLU A 1 123 ? -18.823 -10.179 23.315 1.00 76.00 123 GLU A O 1
ATOM 966 N N . MET A 1 124 ? -20.786 -9.112 23.406 1.00 64.38 124 MET A N 1
ATOM 967 C CA . MET A 1 124 ? -21.550 -10.143 22.684 1.00 64.38 124 MET A CA 1
ATOM 968 C C . MET A 1 124 ? -21.102 -10.310 21.222 1.00 64.38 124 MET A C 1
ATOM 970 O O . MET A 1 124 ? -21.333 -11.347 20.596 1.00 64.38 124 MET A O 1
ATOM 974 N N . HIS A 1 125 ? -20.483 -9.276 20.655 1.00 74.88 125 HIS A N 1
ATOM 975 C CA . HIS A 1 125 ? -19.934 -9.287 19.310 1.00 74.88 125 HIS A CA 1
ATOM 976 C C . HIS A 1 125 ? -18.497 -8.800 19.379 1.00 74.88 125 HIS A C 1
ATOM 978 O O . HIS A 1 125 ? -18.259 -7.682 19.814 1.00 74.88 125 HIS A O 1
ATOM 984 N N . LEU A 1 126 ? -17.565 -9.635 18.928 1.00 78.94 126 LEU A N 1
ATOM 985 C CA . LEU A 1 126 ? -16.157 -9.279 18.807 1.00 78.94 126 LEU A CA 1
ATOM 986 C C . LEU A 1 126 ? -15.849 -8.755 17.395 1.00 78.94 126 LEU A C 1
ATOM 988 O O . LEU A 1 126 ? -16.579 -9.091 16.445 1.00 78.94 126 LEU A O 1
ATOM 992 N N . PRO A 1 127 ? -14.775 -7.959 17.243 1.00 75.94 127 PRO A N 1
ATOM 993 C CA . PRO A 1 127 ? -14.160 -7.736 15.943 1.00 75.94 127 PRO A CA 1
ATOM 994 C C . PRO A 1 127 ? -13.804 -9.083 15.303 1.00 75.94 127 PRO A C 1
ATOM 996 O O . PRO A 1 127 ? -13.327 -9.986 15.988 1.00 75.94 127 PRO A O 1
ATOM 999 N N . ILE A 1 128 ? -14.052 -9.220 14.004 1.00 81.25 128 ILE A N 1
ATOM 1000 C CA . ILE A 1 128 ? -13.574 -10.355 13.211 1.00 81.25 128 ILE A CA 1
ATOM 1001 C C . ILE A 1 128 ? -12.256 -9.913 12.586 1.00 81.25 128 ILE A C 1
ATOM 1003 O O . ILE A 1 128 ? -12.223 -8.885 11.909 1.00 81.25 128 ILE A O 1
ATOM 1007 N N . THR A 1 129 ? -11.180 -10.644 12.850 1.00 80.81 129 THR A N 1
ATOM 1008 C CA . THR A 1 129 ? -9.819 -10.266 12.463 1.00 80.81 129 THR A CA 1
ATOM 1009 C C . THR A 1 129 ? -9.162 -11.363 11.636 1.00 80.81 129 THR A C 1
ATOM 1011 O O . THR A 1 129 ? -9.264 -12.544 11.958 1.00 80.81 129 THR A O 1
ATOM 1014 N N . GLU A 1 130 ? -8.473 -10.958 10.573 1.00 85.75 130 GLU A N 1
ATOM 1015 C CA . GLU A 1 130 ? -7.589 -11.812 9.780 1.00 85.75 130 GLU A CA 1
ATOM 1016 C C . GLU A 1 130 ? -6.212 -11.151 9.730 1.00 85.75 130 GLU A C 1
ATOM 1018 O O . GLU A 1 130 ? -6.080 -10.051 9.194 1.00 85.75 130 GLU A O 1
ATOM 1023 N N . ALA A 1 131 ? -5.203 -11.779 10.335 1.00 82.75 131 ALA A N 1
ATOM 1024 C CA . ALA A 1 131 ? -3.870 -11.205 10.506 1.00 82.75 131 ALA A CA 1
ATOM 1025 C C . ALA A 1 131 ? -2.821 -11.925 9.642 1.00 82.75 131 ALA A C 1
ATOM 1027 O O . ALA A 1 131 ? -2.617 -13.133 9.771 1.00 82.75 131 ALA A O 1
ATOM 1028 N N . GLU A 1 132 ? -2.119 -11.171 8.794 1.00 83.44 132 GLU A N 1
ATOM 1029 C CA . GLU A 1 132 ? -0.959 -11.647 8.034 1.00 83.44 132 GLU A CA 1
ATOM 1030 C C . GLU A 1 132 ? 0.314 -11.416 8.850 1.00 83.44 132 GLU A C 1
ATOM 1032 O O . GLU A 1 132 ? 0.603 -10.284 9.236 1.00 83.44 132 GLU A O 1
ATOM 1037 N N . LYS A 1 133 ? 1.059 -12.484 9.147 1.00 82.25 133 LYS A N 1
ATOM 1038 C CA . LYS A 1 133 ? 2.161 -12.472 10.129 1.00 82.25 133 LYS A CA 1
ATOM 1039 C C . LYS A 1 133 ? 3.514 -12.925 9.584 1.00 82.25 133 LYS A C 1
ATOM 1041 O O . LYS A 1 133 ? 4.519 -12.840 10.292 1.00 82.25 133 LYS A O 1
ATOM 1046 N N . ASP A 1 134 ? 3.543 -13.445 8.362 1.00 79.19 134 ASP A N 1
ATOM 1047 C CA . ASP A 1 134 ? 4.698 -14.161 7.823 1.00 79.19 134 ASP A CA 1
ATOM 1048 C C . ASP A 1 134 ? 5.576 -13.274 6.933 1.00 79.19 134 ASP A C 1
ATOM 1050 O O . ASP A 1 134 ? 6.724 -13.624 6.649 1.00 79.19 134 ASP A O 1
ATOM 1054 N N . SER A 1 135 ? 5.067 -12.120 6.504 1.00 79.69 135 SER A N 1
ATOM 1055 C CA . SER A 1 135 ? 5.795 -11.195 5.644 1.00 79.69 135 SER A CA 1
ATOM 1056 C C . SER A 1 135 ? 7.007 -10.548 6.322 1.00 79.69 135 SER A C 1
AT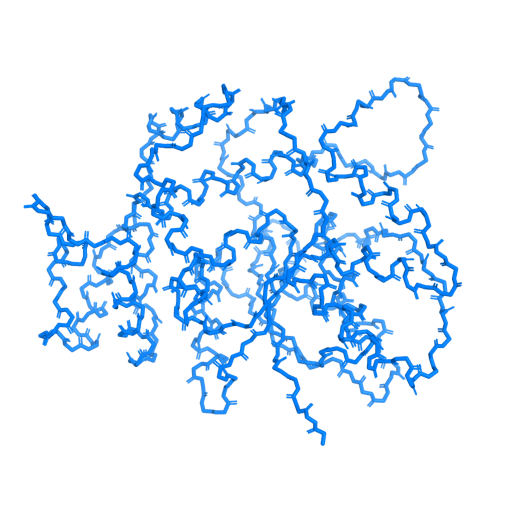OM 1058 O O . SER A 1 135 ? 7.056 -10.311 7.532 1.00 79.69 135 SER A O 1
ATOM 1060 N N . SER A 1 136 ? 7.999 -10.203 5.499 1.00 74.94 136 SER A N 1
ATOM 1061 C CA . SER A 1 136 ? 9.177 -9.431 5.916 1.00 74.94 136 SER A CA 1
ATOM 1062 C C . SER A 1 136 ? 9.106 -7.954 5.512 1.00 74.94 136 SER A C 1
ATOM 1064 O O . SER A 1 136 ? 9.923 -7.143 5.942 1.00 74.94 136 SER A O 1
ATOM 1066 N N . ASN A 1 137 ? 8.159 -7.586 4.643 1.00 79.44 137 ASN A N 1
ATOM 1067 C CA . ASN A 1 137 ? 8.028 -6.239 4.093 1.00 79.44 137 ASN A CA 1
ATOM 1068 C C . ASN A 1 137 ? 6.620 -5.973 3.534 1.00 79.44 137 ASN A C 1
ATOM 1070 O O . ASN A 1 137 ? 5.809 -6.885 3.372 1.00 79.44 137 ASN A O 1
ATOM 1074 N N . THR A 1 138 ? 6.327 -4.714 3.203 1.00 84.25 138 THR A N 1
ATOM 1075 C CA . THR A 1 138 ? 5.002 -4.258 2.744 1.00 84.25 138 THR A CA 1
ATOM 1076 C C . THR A 1 138 ? 4.510 -4.931 1.456 1.00 84.25 138 THR A C 1
ATOM 1078 O O . THR A 1 138 ? 3.312 -5.151 1.308 1.00 84.25 138 THR A O 1
ATOM 1081 N N . PHE A 1 139 ? 5.395 -5.285 0.519 1.00 88.31 139 PHE A N 1
ATOM 1082 C CA . PHE A 1 139 ? 4.975 -5.978 -0.704 1.00 88.31 139 PHE A CA 1
ATOM 1083 C C . PHE A 1 139 ? 4.560 -7.417 -0.419 1.00 88.31 139 PHE A C 1
ATOM 1085 O O . PHE A 1 139 ? 3.548 -7.873 -0.942 1.00 88.31 139 PHE A O 1
ATOM 1092 N N . GLU A 1 140 ? 5.307 -8.122 0.430 1.00 87.62 140 GLU A N 1
ATOM 1093 C CA . GLU A 1 140 ? 4.943 -9.480 0.845 1.00 87.62 140 GLU A CA 1
ATOM 1094 C C . GLU A 1 140 ? 3.640 -9.503 1.637 1.00 87.62 140 GLU A C 1
ATOM 1096 O O . GLU A 1 140 ? 2.809 -10.365 1.373 1.00 87.62 140 GLU A O 1
ATOM 1101 N N . ASN A 1 141 ? 3.421 -8.515 2.515 1.00 87.94 141 ASN A N 1
ATOM 1102 C CA . ASN A 1 141 ? 2.133 -8.314 3.185 1.00 87.94 141 ASN A CA 1
ATOM 1103 C C . ASN A 1 141 ? 0.986 -8.281 2.165 1.00 87.94 141 ASN A C 1
ATOM 1105 O O . ASN A 1 141 ? 0.009 -9.011 2.291 1.00 87.94 141 ASN A O 1
ATOM 1109 N N . LEU A 1 142 ? 1.107 -7.445 1.130 1.00 92.31 142 LEU A N 1
ATOM 1110 C CA . LEU A 1 142 ? 0.055 -7.274 0.128 1.00 92.31 142 LEU A CA 1
ATOM 1111 C C . LEU A 1 142 ? -0.144 -8.512 -0.744 1.00 92.31 142 LEU A C 1
ATOM 1113 O O . LEU A 1 142 ? -1.286 -8.889 -0.988 1.00 92.31 142 LEU A O 1
ATOM 1117 N N . VAL A 1 143 ? 0.937 -9.169 -1.172 1.00 94.19 143 VAL A N 1
ATOM 1118 C CA . VAL A 1 143 ? 0.861 -10.453 -1.888 1.00 94.19 143 VAL A CA 1
ATOM 1119 C C . VAL A 1 143 ? 0.109 -11.486 -1.049 1.00 94.19 143 VAL A C 1
ATOM 1121 O O . VAL A 1 143 ? -0.814 -12.129 -1.549 1.00 94.19 143 VAL A O 1
ATOM 1124 N N . ASN A 1 144 ? 0.489 -11.634 0.222 1.00 92.50 144 ASN A N 1
ATOM 1125 C CA . ASN A 1 144 ? -0.113 -12.608 1.123 1.00 92.50 144 ASN A CA 1
ATOM 1126 C C . ASN A 1 144 ? -1.592 -12.288 1.354 1.00 92.50 144 ASN A C 1
ATOM 1128 O O . ASN A 1 144 ? -2.420 -13.173 1.179 1.00 92.50 144 ASN A O 1
ATOM 1132 N N . ILE A 1 145 ? -1.947 -11.030 1.629 1.00 92.44 145 ILE A N 1
ATOM 1133 C CA . ILE A 1 145 ? -3.345 -10.605 1.783 1.00 92.44 145 ILE A CA 1
ATOM 1134 C C . ILE A 1 145 ? -4.168 -10.837 0.511 1.00 92.44 145 ILE A C 1
ATOM 1136 O O . ILE A 1 145 ? -5.302 -11.307 0.604 1.00 92.44 145 ILE A O 1
ATOM 1140 N N . CYS A 1 146 ? -3.623 -10.559 -0.678 1.00 94.62 146 CYS A N 1
ATOM 1141 C CA . CYS A 1 146 ? -4.330 -10.854 -1.926 1.00 94.62 146 CYS A CA 1
ATOM 1142 C C . CYS A 1 146 ? -4.641 -12.352 -2.026 1.00 94.62 146 CYS A C 1
ATOM 1144 O O . CYS A 1 146 ? -5.800 -12.734 -2.148 1.00 94.62 146 CYS A O 1
ATOM 1146 N N . ASN A 1 147 ? -3.622 -13.198 -1.870 1.00 94.38 147 ASN A N 1
ATOM 1147 C CA . ASN A 1 147 ? -3.754 -14.643 -2.047 1.00 94.38 147 ASN A CA 1
ATOM 1148 C C . ASN A 1 147 ? -4.572 -15.336 -0.941 1.00 94.38 147 ASN A C 1
ATOM 1150 O O . ASN A 1 147 ? -5.225 -16.342 -1.204 1.00 94.38 147 ASN A O 1
ATOM 1154 N N . GLN A 1 148 ? -4.492 -14.851 0.299 1.00 91.75 148 GLN A N 1
ATOM 1155 C CA . GLN A 1 148 ? -5.064 -15.517 1.475 1.00 91.75 148 GLN A CA 1
ATOM 1156 C C . GLN A 1 148 ? -6.432 -14.970 1.874 1.00 91.75 148 GLN A C 1
ATOM 1158 O O . GLN A 1 148 ? -7.121 -15.623 2.649 1.00 91.75 148 GLN A O 1
ATOM 1163 N N . VAL A 1 149 ? -6.812 -13.785 1.384 1.00 91.25 149 VAL A N 1
ATOM 1164 C CA . VAL A 1 149 ? -8.038 -13.105 1.819 1.00 91.25 149 VAL A CA 1
ATOM 1165 C C . VAL A 1 149 ? -8.828 -12.561 0.637 1.00 91.25 149 VAL A C 1
ATOM 1167 O O . VAL A 1 149 ? -9.976 -12.946 0.429 1.00 91.25 149 VAL A O 1
ATOM 1170 N N . LEU A 1 150 ? -8.232 -11.657 -0.145 1.00 92.75 150 LEU A N 1
ATOM 1171 C CA . LEU A 1 150 ? -8.993 -10.872 -1.124 1.00 92.75 150 LEU A CA 1
ATOM 1172 C C . LEU A 1 150 ? -9.423 -11.695 -2.343 1.00 92.75 150 LEU A C 1
ATOM 1174 O O . LEU A 1 150 ? -10.519 -11.490 -2.853 1.00 92.75 150 LEU A O 1
ATOM 1178 N N . ASP A 1 151 ? -8.583 -12.628 -2.791 1.00 93.12 151 ASP A N 1
ATOM 1179 C CA . ASP A 1 151 ? -8.809 -13.405 -4.015 1.00 93.12 151 ASP A CA 1
ATOM 1180 C C . ASP A 1 151 ? -9.439 -14.778 -3.769 1.00 93.12 151 ASP A C 1
ATOM 1182 O O . ASP A 1 151 ? -9.648 -15.548 -4.712 1.00 93.12 151 ASP A O 1
ATOM 1186 N N . LEU A 1 152 ? -9.738 -15.104 -2.509 1.00 91.06 152 LEU A N 1
ATOM 1187 C CA . LEU A 1 152 ? -10.447 -16.331 -2.176 1.00 91.06 152 LEU A CA 1
ATOM 1188 C C . LEU A 1 152 ? -11.922 -16.252 -2.604 1.00 91.06 152 LEU A C 1
ATOM 1190 O O . LEU A 1 152 ? -12.507 -15.167 -2.645 1.00 91.06 152 LEU A O 1
ATOM 1194 N N . PRO A 1 153 ? -12.582 -17.394 -2.876 1.00 87.00 153 PRO A N 1
ATOM 1195 C CA . PRO A 1 153 ? -14.024 -17.421 -3.091 1.00 87.00 153 PRO A CA 1
ATOM 1196 C C . PRO A 1 153 ? -14.777 -16.823 -1.894 1.00 87.00 153 PRO A C 1
ATOM 1198 O O . PRO A 1 153 ? -14.660 -17.312 -0.773 1.00 87.00 153 PRO A O 1
ATOM 1201 N N . GLY A 1 154 ? -15.565 -15.773 -2.137 1.00 84.00 154 GLY A N 1
ATOM 1202 C CA . GLY A 1 154 ? -16.255 -15.026 -1.077 1.00 84.00 154 GLY A CA 1
ATOM 1203 C C . GLY A 1 154 ? -15.410 -13.931 -0.414 1.00 84.00 154 GLY A C 1
ATOM 1204 O O . GLY A 1 154 ? -15.898 -13.285 0.512 1.00 84.00 154 GLY A O 1
ATOM 1205 N N . GLY A 1 155 ? -14.185 -13.698 -0.896 1.00 86.69 155 GLY A N 1
ATOM 1206 C CA . GLY A 1 155 ? -13.372 -12.543 -0.536 1.00 86.69 155 GLY A CA 1
ATOM 1207 C C . GLY A 1 155 ? -14.070 -11.219 -0.884 1.00 86.69 155 GLY A C 1
ATOM 1208 O O . GLY A 1 155 ? -14.936 -11.171 -1.766 1.00 86.69 155 GLY A O 1
ATOM 1209 N N . PRO A 1 156 ? -13.744 -10.128 -0.173 1.00 88.44 156 PRO A N 1
ATOM 1210 C CA . PRO A 1 156 ? -14.382 -8.836 -0.389 1.00 88.44 156 PRO A CA 1
ATOM 1211 C C . PRO A 1 156 ? -14.012 -8.253 -1.760 1.00 88.44 156 PRO A C 1
ATOM 1213 O O . PRO A 1 156 ? -12.836 -8.150 -2.099 1.00 88.44 156 PRO A O 1
ATOM 1216 N N . GLU A 1 157 ? -15.009 -7.786 -2.521 1.00 87.12 157 GLU A N 1
ATOM 1217 C CA . GLU A 1 157 ? -14.756 -7.101 -3.800 1.00 87.12 157 GLU A CA 1
ATOM 1218 C C . GLU A 1 157 ? -14.002 -5.777 -3.599 1.00 87.12 157 GLU A C 1
ATOM 1220 O O . GLU A 1 157 ? -13.200 -5.372 -4.439 1.00 87.12 157 GLU A O 1
ATOM 1225 N N . GLU A 1 158 ? -14.271 -5.093 -2.489 1.00 90.69 158 GLU A N 1
ATOM 1226 C CA . GLU A 1 158 ? -13.739 -3.772 -2.183 1.00 90.69 158 GLU A CA 1
ATOM 1227 C C . GLU A 1 158 ? -13.490 -3.631 -0.678 1.00 90.69 158 GLU A C 1
ATOM 1229 O O . GLU A 1 158 ? -14.222 -4.199 0.138 1.00 90.69 158 GLU A O 1
ATOM 1234 N N . VAL A 1 159 ? -12.476 -2.847 -0.304 1.00 91.19 159 VAL A N 1
ATOM 1235 C CA . VAL A 1 159 ? -12.121 -2.581 1.099 1.00 91.19 159 VAL A CA 1
ATOM 1236 C C . VAL A 1 159 ? -12.144 -1.085 1.426 1.00 91.19 159 VAL A C 1
ATOM 1238 O O . VAL A 1 159 ? -11.962 -0.223 0.564 1.00 91.19 159 VAL A O 1
ATOM 1241 N N . ASP A 1 160 ? -12.340 -0.754 2.699 1.00 90.81 160 ASP A N 1
ATOM 1242 C CA . ASP A 1 160 ? -11.832 0.509 3.240 1.00 90.81 160 ASP A CA 1
ATOM 1243 C C . ASP A 1 160 ? -10.419 0.248 3.785 1.00 90.81 160 ASP A C 1
ATOM 1245 O O . ASP A 1 160 ? -10.115 -0.871 4.187 1.00 90.81 160 ASP A O 1
ATOM 1249 N N . SER A 1 161 ? -9.532 1.241 3.796 1.00 90.81 161 SER A N 1
ATOM 1250 C CA . SER A 1 161 ? -8.169 1.063 4.303 1.00 90.81 161 SER A CA 1
ATOM 1251 C C . SER A 1 161 ? -7.781 2.120 5.331 1.00 90.81 161 SER A C 1
ATOM 1253 O O . SER A 1 161 ? -8.134 3.295 5.202 1.00 90.81 161 SER A O 1
ATOM 1255 N N . MET A 1 162 ? -7.036 1.697 6.353 1.00 92.50 162 MET A N 1
ATOM 1256 C CA . MET A 1 162 ? -6.567 2.538 7.450 1.00 92.50 162 MET A CA 1
ATOM 1257 C C . MET A 1 162 ? -5.090 2.279 7.741 1.00 92.50 162 MET A C 1
ATOM 1259 O O . MET A 1 162 ? -4.629 1.144 7.692 1.00 92.50 162 MET A O 1
ATOM 1263 N N . GLY A 1 163 ? -4.358 3.331 8.085 1.00 90.25 163 GLY A N 1
ATOM 1264 C CA . GLY A 1 163 ? -2.971 3.243 8.532 1.00 90.25 163 GLY A CA 1
ATOM 1265 C C . GLY A 1 163 ? -2.541 4.530 9.225 1.00 90.25 163 GLY A C 1
ATOM 1266 O O . GLY A 1 163 ? -3.339 5.459 9.388 1.00 90.25 163 GLY A O 1
ATOM 1267 N N . ALA A 1 164 ? -1.275 4.608 9.629 1.00 85.75 164 ALA A N 1
ATOM 1268 C CA . ALA A 1 164 ? -0.723 5.857 10.142 1.00 85.75 164 ALA A CA 1
ATOM 1269 C C . ALA A 1 164 ? -0.781 6.957 9.066 1.00 85.75 164 ALA A C 1
ATOM 1271 O O . ALA A 1 164 ? -0.591 6.702 7.877 1.00 85.75 164 ALA A O 1
ATOM 1272 N N . THR A 1 165 ? -1.026 8.202 9.468 1.00 82.44 165 THR A N 1
ATOM 1273 C CA . THR A 1 165 ? -1.364 9.290 8.529 1.00 82.44 165 THR A CA 1
ATOM 1274 C C . THR A 1 165 ? -0.253 9.621 7.530 1.00 82.44 165 THR A C 1
ATOM 1276 O O . THR A 1 165 ? -0.531 10.046 6.411 1.00 82.44 165 THR A O 1
ATOM 1279 N N . PHE A 1 166 ? 1.011 9.383 7.883 1.00 78.69 166 PHE A N 1
ATOM 1280 C CA . PHE A 1 166 ? 2.128 9.558 6.951 1.00 78.69 166 PHE A CA 1
ATOM 1281 C C . PHE A 1 166 ? 2.191 8.468 5.862 1.00 78.69 166 PHE A C 1
ATOM 1283 O O . PHE A 1 166 ? 2.784 8.712 4.819 1.00 78.69 166 PHE A O 1
ATOM 1290 N N . HIS A 1 167 ? 1.524 7.318 6.034 1.00 84.06 167 HIS A N 1
ATOM 1291 C CA . HIS A 1 167 ? 1.470 6.235 5.039 1.00 84.06 167 HIS A CA 1
ATOM 1292 C C . HIS A 1 167 ? 0.379 6.405 3.974 1.00 84.06 167 HIS A C 1
ATOM 1294 O O . HIS A 1 167 ? 0.366 5.657 2.998 1.00 84.06 167 HIS A O 1
ATOM 1300 N N . LEU A 1 168 ? -0.554 7.351 4.123 1.00 84.06 168 LEU A N 1
ATOM 1301 C CA . LEU A 1 168 ? -1.774 7.383 3.300 1.00 84.06 168 LEU A CA 1
ATOM 1302 C C . LEU A 1 168 ? -1.502 7.492 1.801 1.00 84.06 168 LEU A C 1
ATOM 1304 O O . LEU A 1 168 ? -2.190 6.866 0.993 1.00 84.06 168 LEU A O 1
ATOM 1308 N N . THR A 1 169 ? -0.498 8.279 1.428 1.00 82.06 169 THR A N 1
ATOM 1309 C CA . THR A 1 169 ? -0.067 8.424 0.038 1.00 82.06 169 THR A CA 1
ATOM 1310 C C . THR A 1 169 ? 0.428 7.092 -0.517 1.00 82.06 169 THR A C 1
ATOM 1312 O O . THR A 1 169 ? -0.078 6.617 -1.536 1.00 82.06 169 THR A O 1
ATOM 1315 N N . ARG A 1 170 ? 1.347 6.447 0.208 1.00 84.62 170 ARG A N 1
ATOM 1316 C CA . ARG A 1 170 ? 1.889 5.131 -0.126 1.00 84.62 170 ARG A CA 1
ATOM 1317 C C . ARG A 1 170 ? 0.787 4.085 -0.255 1.00 84.62 170 ARG A C 1
ATOM 1319 O O . ARG A 1 170 ? 0.758 3.347 -1.233 1.00 84.62 170 ARG A O 1
ATOM 1326 N N . MET A 1 171 ? -0.141 4.047 0.699 1.00 88.38 171 MET A N 1
ATOM 1327 C CA . MET A 1 171 ? -1.267 3.113 0.693 1.00 88.38 171 MET A CA 1
ATOM 1328 C C . MET A 1 171 ? -2.090 3.254 -0.588 1.00 88.38 171 MET A C 1
ATOM 1330 O O . MET A 1 171 ? -2.300 2.266 -1.277 1.00 88.38 171 MET A O 1
ATOM 1334 N N . LYS A 1 172 ? -2.489 4.472 -0.978 1.00 88.31 172 LYS A N 1
ATOM 1335 C CA . LYS A 1 172 ? -3.262 4.694 -2.217 1.00 88.31 172 LYS A CA 1
ATOM 1336 C C . LYS A 1 172 ? -2.548 4.178 -3.461 1.00 88.31 172 LYS A C 1
ATOM 1338 O O . LYS A 1 172 ? -3.192 3.589 -4.328 1.00 88.31 172 LYS A O 1
ATOM 1343 N N . ILE A 1 173 ? -1.238 4.408 -3.546 1.00 89.75 173 ILE A N 1
ATOM 1344 C CA . ILE A 1 173 ? -0.422 3.923 -4.659 1.00 89.75 173 ILE A CA 1
ATOM 1345 C C . ILE A 1 173 ? -0.366 2.401 -4.644 1.00 89.75 173 ILE A C 1
ATOM 1347 O O . ILE A 1 173 ? -0.601 1.789 -5.678 1.00 89.75 173 ILE A O 1
ATOM 1351 N N . LEU A 1 174 ? -0.112 1.789 -3.487 1.00 92.00 174 LEU A N 1
ATOM 1352 C CA . LEU A 1 174 ? -0.028 0.338 -3.364 1.00 92.00 174 LEU A CA 1
ATOM 1353 C C . LEU A 1 174 ? -1.345 -0.356 -3.690 1.00 92.00 174 LEU A C 1
ATOM 1355 O O . LEU A 1 174 ? -1.336 -1.352 -4.404 1.00 92.00 174 LEU A O 1
ATOM 1359 N N . MET A 1 175 ? -2.470 0.199 -3.245 1.00 92.19 175 MET A N 1
ATOM 1360 C CA . MET A 1 175 ? -3.788 -0.325 -3.592 1.00 92.19 175 MET A CA 1
ATOM 1361 C C . MET A 1 175 ? -4.006 -0.311 -5.109 1.00 92.19 175 MET A C 1
ATOM 1363 O O . MET A 1 175 ? -4.485 -1.290 -5.664 1.00 92.19 175 MET A O 1
ATOM 1367 N N . LYS A 1 176 ? -3.580 0.748 -5.810 1.00 91.38 176 LYS A N 1
ATOM 1368 C CA . LYS A 1 176 ? -3.642 0.793 -7.282 1.00 91.38 176 LYS A CA 1
ATOM 1369 C C . LYS A 1 176 ? -2.651 -0.154 -7.949 1.00 91.38 176 LYS A C 1
ATOM 1371 O O . LYS A 1 176 ? -2.992 -0.805 -8.931 1.00 91.38 176 LYS A O 1
ATOM 1376 N N . LEU A 1 177 ? -1.438 -0.232 -7.414 1.00 93.00 177 LEU A N 1
ATOM 1377 C CA . LEU A 1 177 ? -0.378 -1.085 -7.930 1.00 93.00 177 LEU A CA 1
ATOM 1378 C C . LEU A 1 177 ? -0.782 -2.564 -7.878 1.00 93.00 177 LEU A C 1
ATOM 1380 O O . LEU A 1 177 ? -0.548 -3.283 -8.837 1.00 93.00 177 LEU A O 1
ATOM 1384 N N . PHE A 1 178 ? -1.432 -2.994 -6.794 1.00 94.62 178 PHE A N 1
ATOM 1385 C CA . PHE A 1 178 ? -1.918 -4.365 -6.593 1.00 94.62 178 PHE A CA 1
ATOM 1386 C C . PHE A 1 178 ? -3.338 -4.620 -7.128 1.00 94.62 178 PHE A C 1
ATOM 1388 O O . PHE A 1 178 ? -3.908 -5.688 -6.887 1.00 94.62 178 PHE A O 1
ATOM 1395 N N . ASP A 1 179 ? -3.917 -3.647 -7.838 1.00 94.06 179 ASP A N 1
ATOM 1396 C CA . ASP A 1 179 ? -5.290 -3.699 -8.351 1.00 94.06 179 ASP A CA 1
ATOM 1397 C C . ASP A 1 179 ? -6.334 -4.034 -7.264 1.00 94.06 179 ASP A C 1
ATOM 1399 O O . ASP A 1 179 ? -7.296 -4.777 -7.463 1.00 94.06 179 ASP A O 1
ATOM 1403 N N . ILE A 1 180 ? -6.119 -3.534 -6.046 1.00 93.81 180 ILE A N 1
ATOM 1404 C CA . ILE A 1 180 ? -7.047 -3.704 -4.930 1.00 93.81 180 ILE A CA 1
ATOM 1405 C C . ILE A 1 180 ? -8.052 -2.560 -4.983 1.00 93.81 180 ILE A C 1
ATOM 1407 O O . ILE A 1 180 ? -7.692 -1.394 -4.805 1.00 93.81 180 ILE A O 1
ATOM 1411 N N . LYS A 1 181 ? -9.327 -2.886 -5.203 1.00 91.56 181 LYS A N 1
ATOM 1412 C CA . LYS A 1 181 ? -10.411 -1.901 -5.178 1.00 91.56 181 LYS A CA 1
ATOM 1413 C C . LYS A 1 181 ? -10.601 -1.370 -3.758 1.00 91.56 181 LYS A C 1
ATOM 1415 O O . LYS A 1 181 ? -10.644 -2.134 -2.790 1.00 91.56 181 LYS A O 1
ATOM 1420 N N . TYR A 1 182 ? -10.742 -0.053 -3.635 1.00 90.56 182 TYR A N 1
ATOM 1421 C CA . TYR A 1 182 ? -10.988 0.596 -2.354 1.00 90.56 182 TYR A CA 1
ATOM 1422 C C . TYR A 1 182 ? -11.869 1.831 -2.482 1.00 90.56 182 TYR A C 1
ATOM 1424 O O . TYR A 1 182 ? -11.709 2.626 -3.412 1.00 90.56 182 TYR A O 1
ATOM 1432 N N . ARG A 1 183 ? -12.700 2.061 -1.459 1.00 86.00 183 ARG A N 1
ATOM 1433 C CA . ARG A 1 183 ? -13.527 3.278 -1.368 1.00 86.00 183 ARG A CA 1
ATOM 1434 C C . ARG A 1 183 ? -12.801 4.413 -0.669 1.00 86.00 183 ARG A C 1
ATOM 1436 O O . ARG A 1 183 ? -12.874 5.565 -1.095 1.00 86.00 183 ARG A O 1
ATOM 1443 N N . HIS A 1 184 ? -12.125 4.098 0.438 1.00 83.88 184 HIS A N 1
ATOM 1444 C CA . HIS A 1 184 ? -11.508 5.091 1.313 1.00 83.88 184 HIS A CA 1
ATOM 1445 C C . HIS A 1 184 ? -10.134 4.636 1.798 1.00 83.88 184 HIS A C 1
ATOM 1447 O O . HIS A 1 184 ? -9.916 3.463 2.078 1.00 83.88 184 HIS A O 1
ATOM 1453 N N . VAL A 1 185 ? -9.233 5.606 1.944 1.00 87.94 185 VAL A N 1
ATOM 1454 C CA . VAL A 1 185 ? -7.955 5.474 2.653 1.00 87.94 185 VAL A CA 1
ATOM 1455 C C . VAL A 1 185 ? -7.949 6.539 3.743 1.00 87.94 185 VAL A C 1
ATOM 1457 O O . VAL A 1 185 ? -8.122 7.723 3.435 1.00 87.94 185 VAL A O 1
ATOM 1460 N N . ILE A 1 186 ? -7.823 6.118 5.000 1.00 86.88 186 ILE A N 1
ATOM 1461 C CA . ILE A 1 186 ? -8.120 6.935 6.183 1.00 86.88 186 ILE A CA 1
ATOM 1462 C C . ILE A 1 186 ? -6.929 6.929 7.144 1.00 86.88 186 ILE A C 1
ATOM 1464 O O . ILE A 1 186 ? -6.397 5.869 7.474 1.00 86.88 186 ILE A O 1
ATOM 1468 N N . GLY A 1 187 ? -6.519 8.111 7.609 1.00 88.94 187 GLY A N 1
ATOM 1469 C CA . GLY A 1 187 ? -5.502 8.240 8.649 1.00 88.94 187 GLY A CA 1
ATOM 1470 C C . GLY A 1 187 ? -6.041 7.841 10.014 1.00 88.94 187 GLY A C 1
ATOM 1471 O O . GLY A 1 187 ? -7.135 8.256 10.398 1.00 88.94 187 GLY A O 1
ATOM 1472 N N . ALA A 1 188 ? -5.255 7.085 10.776 1.00 88.19 188 ALA A N 1
ATOM 1473 C CA . ALA A 1 188 ? -5.569 6.779 12.167 1.00 88.19 188 ALA A CA 1
ATOM 1474 C C . ALA A 1 188 ? -5.771 8.070 12.991 1.00 88.19 188 ALA A C 1
ATOM 1476 O O . ALA A 1 188 ? -6.752 8.179 13.730 1.00 88.19 188 ALA A O 1
ATOM 1477 N N . SER A 1 189 ? -4.944 9.101 12.768 1.00 84.19 189 SER A N 1
ATOM 1478 C CA . SER A 1 189 ? -5.118 10.415 13.400 1.00 84.19 189 SER A CA 1
ATOM 1479 C C . SER A 1 189 ? -6.455 11.068 13.048 1.00 84.19 189 SER A C 1
ATOM 1481 O O . SER A 1 189 ? -7.060 11.696 13.909 1.00 84.19 189 SER A O 1
ATOM 1483 N N . ASP A 1 190 ? -6.949 10.912 11.814 1.00 82.94 190 ASP A N 1
ATOM 1484 C CA . ASP A 1 190 ? -8.218 11.511 11.378 1.00 82.94 190 ASP A CA 1
ATOM 1485 C C . ASP A 1 190 ? -9.407 10.884 12.113 1.00 82.94 190 ASP A C 1
ATOM 1487 O O . ASP A 1 190 ? -10.335 11.585 12.524 1.00 82.94 190 ASP A O 1
ATOM 1491 N N . VAL A 1 191 ? -9.366 9.562 12.314 1.00 83.44 191 VAL A N 1
ATOM 1492 C CA . VAL A 1 191 ? -10.362 8.834 13.112 1.00 83.44 191 VAL A CA 1
ATOM 1493 C C . VAL A 1 191 ? -10.343 9.334 14.553 1.00 83.44 191 VAL A C 1
ATOM 1495 O O . VAL A 1 191 ? -11.397 9.653 15.104 1.00 83.44 191 VAL A O 1
ATOM 1498 N N . MET A 1 192 ? -9.154 9.434 15.150 1.00 85.19 192 MET A N 1
ATOM 1499 C CA . MET A 1 192 ? -8.992 9.851 16.544 1.00 85.19 192 MET A CA 1
ATOM 1500 C C . MET A 1 192 ? -9.389 11.315 16.765 1.00 85.19 192 MET A C 1
ATOM 1502 O O . MET A 1 192 ? -10.108 11.609 17.718 1.00 85.19 192 MET A O 1
ATOM 1506 N N . LEU A 1 193 ? -9.010 12.224 15.861 1.00 79.19 193 LEU A N 1
ATOM 1507 C CA . LEU A 1 193 ? -9.443 13.625 15.887 1.00 79.19 193 LEU A CA 1
ATOM 1508 C C . LEU A 1 193 ? -10.963 13.728 15.814 1.00 79.19 193 LEU A C 1
ATOM 1510 O O . LEU A 1 193 ? -11.576 14.439 16.608 1.00 79.19 193 LEU A O 1
ATOM 1514 N N . TYR A 1 194 ? -11.585 12.994 14.890 1.00 79.94 194 TYR A N 1
ATOM 1515 C CA . TYR A 1 194 ? -13.035 13.001 14.763 1.00 79.94 194 TYR A CA 1
ATOM 1516 C C . TYR A 1 194 ? -13.716 12.432 16.018 1.00 79.94 194 TYR A C 1
ATOM 1518 O O . TYR A 1 194 ? -14.705 12.991 16.499 1.00 79.94 194 TYR A O 1
ATOM 1526 N N . ALA A 1 195 ? -13.192 11.341 16.580 1.00 78.69 195 ALA A N 1
ATOM 1527 C CA . ALA A 1 195 ? -13.707 10.748 17.809 1.00 78.69 195 ALA A CA 1
ATOM 1528 C C . ALA A 1 195 ? -13.636 11.734 18.989 1.00 78.69 195 ALA A C 1
ATOM 1530 O O . ALA A 1 195 ? -14.641 11.910 19.678 1.00 78.69 195 ALA A O 1
ATOM 1531 N N . ALA A 1 196 ? -12.507 12.429 19.155 1.00 75.38 196 ALA A N 1
ATOM 1532 C CA . ALA A 1 196 ? -12.292 13.433 20.197 1.00 75.38 196 ALA A CA 1
ATOM 1533 C C . ALA A 1 196 ? -13.197 14.668 20.037 1.00 75.38 196 ALA A C 1
ATOM 1535 O O . ALA A 1 196 ? -13.723 15.189 21.020 1.00 75.38 196 ALA A O 1
ATOM 1536 N N . GLN A 1 197 ? -13.429 15.118 18.799 1.00 74.81 197 GLN A N 1
ATOM 1537 C CA . GLN A 1 197 ? -14.325 16.241 18.490 1.00 74.81 197 GLN A CA 1
ATOM 1538 C C . GLN A 1 197 ? -15.808 15.915 18.698 1.00 74.81 197 GLN A C 1
ATOM 1540 O O . GLN A 1 197 ? -16.615 16.822 18.887 1.00 74.81 197 GLN A O 1
ATOM 1545 N N . THR A 1 198 ? -16.182 14.637 18.605 1.00 75.00 198 THR A N 1
ATOM 1546 C CA . THR A 1 198 ? -17.583 14.188 18.673 1.00 75.00 198 THR A CA 1
ATOM 1547 C C . THR A 1 198 ? -17.945 13.460 19.960 1.00 75.00 198 THR A C 1
ATOM 1549 O O . THR A 1 198 ? -19.062 12.950 20.070 1.00 75.00 198 THR A O 1
ATOM 1552 N N . ALA A 1 199 ? -17.025 13.406 20.921 1.00 74.44 199 ALA A N 1
ATOM 1553 C CA . ALA A 1 199 ? -17.302 12.959 22.276 1.00 74.44 199 ALA A CA 1
ATOM 1554 C C . ALA A 1 199 ? -18.291 13.908 22.981 1.00 74.44 199 ALA A C 1
ATOM 1556 O O . ALA A 1 199 ? -18.413 15.079 22.617 1.00 74.44 199 ALA A O 1
ATOM 1557 N N . ASP A 1 200 ? -18.995 13.399 24.000 1.00 74.25 200 ASP A N 1
ATOM 1558 C CA . ASP A 1 200 ? -19.980 14.178 24.773 1.00 74.25 200 ASP A CA 1
ATOM 1559 C C . ASP A 1 200 ? -19.357 15.432 25.403 1.00 74.25 200 ASP A C 1
ATOM 1561 O O . ASP A 1 200 ? -19.993 16.481 25.500 1.00 74.25 200 ASP A O 1
ATOM 1565 N N . GLN A 1 201 ? -18.083 15.327 25.784 1.00 76.75 201 GLN A N 1
ATOM 1566 C CA . GLN A 1 201 ? -17.207 16.453 26.071 1.00 76.75 201 GLN A CA 1
ATOM 1567 C C . GLN A 1 201 ? -16.036 16.397 25.098 1.00 76.75 201 GLN A C 1
ATOM 1569 O O . GLN A 1 201 ? -15.380 15.362 24.989 1.00 76.75 201 GLN A O 1
ATOM 1574 N N . VAL A 1 202 ? -15.780 17.505 24.398 1.00 77.75 202 VAL A N 1
ATOM 1575 C CA . VAL A 1 202 ? -14.669 17.602 23.445 1.00 77.75 202 VAL A CA 1
ATOM 1576 C C . VAL A 1 202 ? -13.355 17.309 24.165 1.00 77.75 202 VAL A C 1
ATOM 1578 O O . VAL A 1 202 ? -12.980 18.012 25.107 1.00 77.75 202 VAL A O 1
ATOM 1581 N N . ASP A 1 203 ? -12.637 16.288 23.702 1.00 78.38 203 ASP A N 1
ATOM 1582 C CA . ASP A 1 203 ? -11.355 15.891 24.279 1.00 78.38 203 ASP A CA 1
ATOM 1583 C C . ASP A 1 203 ? -10.219 16.753 23.708 1.00 78.38 203 ASP A C 1
ATOM 1585 O O . ASP A 1 203 ? -9.490 16.380 22.783 1.00 78.38 203 ASP A O 1
ATOM 1589 N N . HIS A 1 204 ? -10.084 17.955 24.269 1.00 74.00 204 HIS A N 1
ATOM 1590 C CA . HIS A 1 204 ? -9.042 18.907 23.888 1.00 74.00 204 HIS A CA 1
ATOM 1591 C C . HIS A 1 204 ? -7.624 18.377 24.128 1.00 74.00 204 HIS A C 1
ATOM 1593 O O . HIS A 1 204 ? -6.707 18.785 23.419 1.00 74.00 204 HIS A O 1
ATOM 1599 N N . ALA A 1 205 ? -7.422 17.476 25.095 1.00 73.62 205 ALA A N 1
ATOM 1600 C CA . ALA A 1 205 ? -6.103 16.916 25.369 1.00 73.62 205 ALA A CA 1
ATOM 1601 C C . ALA A 1 205 ? -5.651 16.006 24.221 1.00 73.62 205 ALA A C 1
ATOM 1603 O O . ALA A 1 205 ? -4.543 16.176 23.715 1.00 73.62 205 ALA A O 1
ATOM 1604 N N . THR A 1 206 ? -6.528 15.109 23.760 1.00 74.94 206 THR A N 1
ATOM 1605 C CA . THR A 1 206 ? -6.252 14.244 22.605 1.00 74.94 206 THR A CA 1
ATOM 1606 C C . THR A 1 206 ? -6.078 15.054 21.320 1.00 74.94 206 THR A C 1
ATOM 1608 O O . THR A 1 206 ? -5.156 14.789 20.552 1.00 74.94 206 THR A O 1
ATOM 1611 N N . ILE A 1 207 ? -6.905 16.083 21.092 1.00 73.81 207 ILE A N 1
ATOM 1612 C CA . ILE A 1 207 ? -6.764 16.962 19.917 1.00 73.81 207 ILE A CA 1
ATOM 1613 C C . ILE A 1 207 ? -5.408 17.677 19.928 1.00 73.81 207 ILE A C 1
ATOM 1615 O O . ILE A 1 207 ? -4.702 17.664 18.921 1.00 73.81 207 ILE A O 1
ATOM 1619 N N . ASN A 1 208 ? -5.031 18.277 21.059 1.00 74.94 208 ASN A N 1
ATOM 1620 C CA . ASN A 1 208 ? -3.768 19.001 21.176 1.00 74.94 208 ASN A CA 1
ATOM 1621 C C . ASN A 1 208 ? -2.564 18.070 21.021 1.00 74.94 208 ASN A C 1
ATOM 1623 O O . ASN A 1 208 ? -1.605 18.455 20.364 1.00 74.94 208 ASN A O 1
ATOM 1627 N N . ASP A 1 209 ? -2.619 16.854 21.573 1.00 74.12 209 ASP A N 1
ATOM 1628 C CA . ASP A 1 209 ? -1.566 15.849 21.404 1.00 74.12 209 ASP A CA 1
ATOM 1629 C C . ASP A 1 209 ? -1.424 15.392 19.941 1.00 74.12 209 ASP A C 1
ATOM 1631 O O . ASP A 1 209 ? -0.308 15.294 19.436 1.00 74.12 209 ASP A O 1
ATOM 1635 N N . ILE A 1 210 ? -2.528 15.155 19.224 1.00 73.75 210 ILE A N 1
ATOM 1636 C CA . ILE A 1 210 ? -2.464 14.803 17.797 1.00 73.75 210 ILE A CA 1
ATOM 1637 C C . ILE A 1 210 ? -1.891 15.970 16.983 1.00 73.75 210 ILE A C 1
ATOM 1639 O O . ILE A 1 210 ? -0.968 15.765 16.196 1.00 73.75 210 ILE A O 1
ATOM 1643 N N . ASN A 1 211 ? -2.377 17.195 17.196 1.00 74.06 211 ASN A N 1
ATOM 1644 C CA . ASN A 1 211 ? -1.872 18.370 16.480 1.00 74.06 211 ASN A CA 1
ATOM 1645 C C . ASN A 1 211 ? -0.374 18.575 16.750 1.00 74.06 211 ASN A C 1
ATOM 1647 O O . ASN A 1 211 ? 0.412 18.661 15.815 1.00 74.06 211 ASN A O 1
ATOM 1651 N N . ALA A 1 212 ? 0.042 18.511 18.017 1.00 70.06 212 ALA A N 1
ATOM 1652 C CA . ALA A 1 212 ? 1.436 18.598 18.452 1.00 70.06 212 ALA A CA 1
ATOM 1653 C C . ALA A 1 212 ? 2.376 17.602 17.747 1.00 70.06 212 ALA A C 1
ATOM 1655 O O . ALA A 1 212 ? 3.531 17.916 17.475 1.00 70.06 212 ALA A O 1
ATOM 1656 N N . ARG A 1 213 ? 1.903 16.384 17.462 1.00 67.75 213 ARG A N 1
ATOM 1657 C CA . ARG A 1 213 ? 2.710 15.325 16.831 1.00 67.75 213 ARG A CA 1
ATOM 1658 C C . ARG A 1 213 ? 2.785 15.439 15.311 1.00 67.75 213 ARG A C 1
ATOM 1660 O O . ARG A 1 213 ? 3.745 14.957 14.704 1.00 67.75 213 ARG A O 1
ATOM 1667 N N . HIS A 1 214 ? 1.748 15.997 14.694 1.00 69.19 214 HIS A N 1
ATOM 1668 C CA . HIS A 1 214 ? 1.611 16.076 13.241 1.00 69.19 214 HIS A CA 1
ATOM 1669 C C . HIS A 1 214 ? 2.043 17.435 12.676 1.00 69.19 214 HIS A C 1
ATOM 1671 O O . HIS A 1 214 ? 2.470 17.478 11.520 1.00 69.19 214 HIS A O 1
ATOM 1677 N N . ASP A 1 215 ? 2.023 18.491 13.489 1.00 58.81 215 ASP A N 1
ATOM 1678 C CA . ASP A 1 215 ? 2.625 19.786 13.192 1.00 58.81 215 ASP A CA 1
ATOM 1679 C C . ASP A 1 215 ? 4.114 19.706 13.544 1.00 58.81 215 ASP A C 1
ATOM 1681 O O . ASP A 1 215 ? 4.491 19.556 14.702 1.00 58.81 215 ASP A O 1
ATOM 1685 N N . GLY A 1 216 ? 4.993 19.774 12.543 1.00 44.66 216 GLY A N 1
ATOM 1686 C CA . GLY A 1 216 ? 6.448 19.604 12.691 1.00 44.66 216 GLY A CA 1
ATOM 1687 C C . GLY A 1 216 ? 7.181 20.637 13.567 1.00 44.66 216 GLY A C 1
ATOM 1688 O O . GLY A 1 216 ? 8.405 20.693 13.506 1.00 44.66 216 GLY A O 1
ATOM 1689 N N . ASN A 1 217 ? 6.471 21.427 14.376 1.00 36.12 217 ASN A N 1
ATOM 1690 C CA . ASN A 1 217 ? 6.992 22.479 15.245 1.00 36.12 217 ASN A CA 1
ATOM 1691 C C . ASN A 1 217 ? 6.808 22.123 16.724 1.00 36.12 217 ASN A C 1
ATOM 1693 O O . ASN A 1 217 ? 6.011 22.743 17.425 1.00 36.12 217 ASN A O 1
ATOM 1697 N N . ILE A 1 218 ? 7.596 21.170 17.228 1.00 37.38 218 ILE A N 1
ATOM 1698 C CA . ILE A 1 218 ? 7.893 21.118 18.663 1.00 37.38 218 ILE A CA 1
ATOM 1699 C C . ILE A 1 218 ? 9.401 21.127 18.870 1.00 37.38 218 ILE A C 1
ATOM 1701 O O . ILE A 1 218 ? 10.110 20.147 18.653 1.00 37.38 218 ILE A O 1
ATOM 1705 N N . VAL A 1 219 ? 9.856 22.293 19.323 1.00 30.25 219 VAL A N 1
ATOM 1706 C CA . VAL A 1 219 ? 11.081 22.483 20.090 1.00 30.25 219 VAL A CA 1
ATOM 1707 C C . VAL A 1 219 ? 10.904 21.723 21.404 1.00 30.25 219 VAL A C 1
ATOM 1709 O O . VAL A 1 219 ? 9.993 22.025 22.176 1.00 30.25 219 VAL A O 1
ATOM 1712 N N . PHE A 1 220 ? 11.767 20.743 21.674 1.00 31.14 220 PHE A N 1
ATOM 1713 C CA . PHE A 1 220 ? 11.978 20.275 23.042 1.00 31.14 220 PHE A CA 1
ATOM 1714 C C . PHE A 1 220 ? 12.529 21.468 23.834 1.00 31.14 220 PHE A C 1
ATOM 1716 O O . PHE A 1 220 ? 13.700 21.810 23.700 1.00 31.14 220 PHE A O 1
ATOM 1723 N N . ASN A 1 221 ? 11.674 22.177 24.573 1.00 28.27 221 ASN A N 1
ATOM 1724 C CA . ASN A 1 221 ? 12.125 23.268 25.431 1.00 28.27 221 ASN A CA 1
ATOM 1725 C C . ASN A 1 221 ? 12.807 22.685 26.676 1.00 28.27 221 ASN A C 1
ATOM 1727 O O . ASN A 1 221 ? 12.206 21.890 27.397 1.00 28.27 221 ASN A O 1
ATOM 1731 N N . ASP A 1 222 ? 14.021 23.167 26.953 1.00 33.16 222 ASP A N 1
ATOM 1732 C CA . ASP A 1 222 ? 14.898 22.860 28.100 1.00 33.16 222 ASP A CA 1
ATOM 1733 C C . ASP A 1 222 ? 14.290 23.147 29.493 1.00 33.16 222 ASP A C 1
ATOM 1735 O O . ASP A 1 222 ? 14.951 23.009 30.523 1.00 33.16 222 ASP A O 1
ATOM 1739 N N . THR A 1 223 ? 13.021 23.541 29.586 1.00 33.34 223 THR A N 1
ATOM 1740 C CA . THR A 1 223 ? 12.371 23.895 30.852 1.00 33.34 223 THR A CA 1
ATOM 1741 C C . THR A 1 223 ? 11.486 22.762 31.367 1.00 33.34 223 THR A C 1
ATOM 1743 O O . THR A 1 223 ? 10.262 22.859 31.353 1.00 33.34 223 THR A O 1
ATOM 1746 N N . GLY A 1 224 ? 12.126 21.685 31.828 1.00 31.14 224 GLY A N 1
ATOM 1747 C CA . GLY A 1 224 ? 11.791 20.991 33.081 1.00 31.14 224 GLY A CA 1
ATOM 1748 C C . GLY A 1 224 ? 10.323 20.709 33.439 1.00 31.14 224 GLY A C 1
ATOM 1749 O O . GLY A 1 224 ? 9.976 20.803 34.613 1.00 31.14 224 GLY A O 1
ATOM 1750 N N . LEU A 1 225 ? 9.468 20.327 32.488 1.00 27.86 225 LEU A N 1
ATOM 1751 C CA . LEU A 1 225 ? 8.148 19.747 32.770 1.00 27.86 225 LEU A CA 1
ATOM 1752 C C . LEU A 1 225 ? 8.090 18.317 32.229 1.00 27.86 225 LEU A C 1
ATOM 1754 O O . LEU A 1 225 ? 7.438 17.996 31.238 1.00 27.86 225 LEU A O 1
ATOM 1758 N N . THR A 1 226 ? 8.800 17.441 32.934 1.00 35.09 226 THR A N 1
ATOM 1759 C CA . THR A 1 226 ? 8.660 15.989 32.873 1.00 35.09 226 THR A CA 1
ATOM 1760 C C . THR A 1 226 ? 7.272 15.592 33.365 1.00 35.09 226 THR A C 1
ATOM 1762 O O . THR A 1 226 ? 7.041 15.339 34.546 1.00 35.09 226 THR A O 1
ATOM 1765 N N . ARG A 1 227 ? 6.318 15.490 32.439 1.00 29.50 227 ARG A N 1
ATOM 1766 C CA . ARG A 1 227 ? 5.126 14.666 32.641 1.00 29.50 227 ARG A CA 1
ATOM 1767 C C . ARG A 1 227 ? 5.310 13.381 31.850 1.00 29.50 227 ARG A C 1
ATOM 1769 O O . ARG A 1 227 ? 4.860 13.312 30.720 1.00 29.50 227 ARG A O 1
ATOM 1776 N N . ALA A 1 228 ? 6.042 12.438 32.450 1.00 30.02 228 ALA A N 1
ATOM 1777 C CA . ALA A 1 228 ? 6.123 11.007 32.131 1.00 30.02 228 ALA A CA 1
ATOM 1778 C C . ALA A 1 228 ? 5.599 10.594 30.738 1.00 30.02 228 ALA A C 1
ATOM 1780 O O . ALA A 1 228 ? 4.672 9.799 30.609 1.00 30.02 228 ALA A O 1
ATOM 1781 N N . VAL A 1 229 ? 6.205 11.140 29.688 1.00 33.66 229 VAL A N 1
ATOM 1782 C CA . VAL A 1 229 ? 6.243 10.507 28.379 1.00 33.66 229 VAL A CA 1
ATOM 1783 C C . VAL A 1 229 ? 7.498 9.666 28.506 1.00 33.66 229 VAL A C 1
ATOM 1785 O O . VAL A 1 229 ? 8.581 10.241 28.568 1.00 33.66 229 VAL A O 1
ATOM 1788 N N . GLY A 1 230 ? 7.339 8.360 28.748 1.00 31.09 230 GLY A N 1
ATOM 1789 C CA . GLY A 1 230 ? 8.464 7.448 28.983 1.00 31.09 230 GLY A CA 1
ATOM 1790 C C . GLY A 1 230 ? 9.580 7.679 27.968 1.00 31.09 230 GLY A C 1
ATOM 1791 O O . GLY A 1 230 ? 9.306 8.129 26.864 1.00 31.09 230 GLY A O 1
ATOM 1792 N N . ASP A 1 231 ? 10.823 7.437 28.361 1.00 30.09 231 ASP A N 1
ATOM 1793 C CA . ASP A 1 231 ? 12.024 7.657 27.555 1.00 30.09 231 ASP A CA 1
ATOM 1794 C C . ASP A 1 231 ? 11.899 7.096 26.115 1.00 30.09 231 ASP A C 1
ATOM 1796 O O . ASP A 1 231 ? 12.258 5.954 25.836 1.00 30.09 231 ASP A O 1
ATOM 1800 N N . PHE A 1 232 ? 11.388 7.896 25.172 1.00 44.94 232 PHE A N 1
ATOM 1801 C CA . PHE A 1 232 ? 11.330 7.585 23.738 1.00 44.94 232 PHE A CA 1
ATOM 1802 C C . PHE A 1 232 ? 12.476 8.321 23.052 1.00 44.94 232 PHE A C 1
ATOM 1804 O O . PHE A 1 232 ? 12.273 9.283 22.315 1.00 44.94 232 PHE A O 1
ATOM 1811 N N . HIS A 1 233 ? 13.701 7.896 23.350 1.00 33.97 233 HIS A N 1
ATOM 1812 C CA . HIS A 1 233 ? 14.910 8.596 22.922 1.00 33.97 233 HIS A CA 1
ATOM 1813 C C . HIS A 1 233 ? 15.232 8.503 21.413 1.00 33.97 233 HIS A C 1
ATOM 1815 O O . HIS A 1 233 ? 16.175 9.158 20.993 1.00 33.97 233 HIS A O 1
ATOM 1821 N N . ASP A 1 234 ? 14.436 7.805 20.586 1.00 42.03 234 ASP A N 1
ATOM 1822 C CA . ASP A 1 234 ? 14.722 7.600 19.148 1.00 42.03 234 ASP A CA 1
ATOM 1823 C C . ASP A 1 234 ? 13.469 7.580 18.226 1.00 42.03 234 ASP A C 1
ATOM 1825 O O . ASP A 1 234 ? 13.440 6.893 17.201 1.00 42.03 234 ASP A O 1
ATOM 1829 N N . GLU A 1 235 ? 12.387 8.306 18.545 1.00 58.00 235 GLU A N 1
ATOM 1830 C CA . GLU A 1 235 ? 11.209 8.363 17.652 1.00 58.00 235 GLU A CA 1
ATOM 1831 C C . GLU A 1 235 ? 11.308 9.498 16.611 1.00 58.00 235 GLU A C 1
ATOM 1833 O O . GLU A 1 235 ? 11.314 10.684 16.941 1.00 58.00 235 GLU A O 1
ATOM 1838 N N . LYS A 1 236 ? 11.345 9.129 15.319 1.00 64.31 236 LYS A N 1
ATOM 1839 C CA . LYS A 1 236 ? 11.302 10.077 14.189 1.00 64.31 236 LYS A CA 1
ATOM 1840 C C . LYS A 1 236 ? 9.986 10.863 14.180 1.00 64.31 236 LYS A C 1
ATOM 1842 O O . LYS A 1 236 ? 8.914 10.275 14.340 1.00 64.31 236 LYS A O 1
ATOM 1847 N N . SER A 1 237 ? 10.055 12.171 13.923 1.00 67.62 237 SER A N 1
ATOM 1848 C CA . SER A 1 237 ? 8.872 13.038 13.816 1.00 67.62 237 SER A CA 1
ATOM 1849 C C . SER A 1 237 ? 7.974 12.653 12.631 1.00 67.62 237 SER A C 1
ATOM 1851 O O . SER A 1 237 ? 8.426 12.007 11.682 1.00 67.62 237 SER A O 1
ATOM 1853 N N . SER A 1 238 ? 6.706 13.092 12.633 1.00 70.00 238 SER A N 1
ATOM 1854 C CA . SER A 1 238 ? 5.785 12.888 11.495 1.00 70.00 238 SER A CA 1
ATOM 1855 C C . SER A 1 238 ? 6.378 13.413 10.183 1.00 70.00 238 SER A C 1
ATOM 1857 O O . SER A 1 238 ? 6.278 12.755 9.153 1.00 70.00 238 SER A O 1
ATOM 1859 N N . ALA A 1 239 ? 7.068 14.558 10.224 1.00 69.38 239 ALA A N 1
ATOM 1860 C CA . ALA A 1 239 ? 7.746 15.130 9.063 1.00 69.38 239 ALA A CA 1
ATOM 1861 C C . ALA A 1 239 ? 8.900 14.243 8.566 1.00 69.38 239 ALA A C 1
ATOM 1863 O O . ALA A 1 239 ? 9.009 13.995 7.370 1.00 69.38 239 ALA A O 1
ATOM 1864 N N . GLN A 1 240 ? 9.724 13.709 9.474 1.00 72.50 240 GLN A N 1
ATOM 1865 C CA . GLN A 1 240 ? 10.792 12.770 9.115 1.00 72.50 240 GLN A CA 1
ATOM 1866 C C . GLN A 1 240 ? 10.228 11.464 8.544 1.00 72.50 240 GLN A C 1
ATOM 1868 O O . GLN A 1 240 ? 10.763 10.938 7.574 1.00 72.50 240 GLN A O 1
ATOM 1873 N N . LYS A 1 241 ? 9.119 10.959 9.097 1.00 76.62 241 LYS A N 1
ATOM 1874 C CA . LYS A 1 241 ? 8.430 9.780 8.563 1.00 76.62 241 LYS A CA 1
ATOM 1875 C C . LYS A 1 241 ? 7.823 10.027 7.188 1.00 76.62 241 LYS A C 1
ATOM 1877 O O . LYS A 1 241 ? 8.018 9.206 6.303 1.00 76.62 241 LYS A O 1
ATOM 1882 N N . ARG A 1 242 ? 7.173 11.171 6.966 1.00 76.00 242 ARG A N 1
ATOM 1883 C CA . ARG A 1 242 ? 6.720 11.573 5.623 1.00 76.00 242 ARG A CA 1
ATOM 1884 C C . ARG A 1 242 ? 7.885 11.661 4.647 1.00 76.00 242 ARG A C 1
ATOM 1886 O O . ARG A 1 242 ? 7.750 11.210 3.521 1.00 76.00 242 ARG A O 1
ATOM 1893 N N . ALA A 1 243 ? 9.034 12.164 5.093 1.00 72.69 243 ALA A N 1
ATOM 1894 C CA . ALA A 1 243 ? 10.204 12.246 4.237 1.00 72.69 243 ALA A CA 1
ATOM 1895 C C . ALA A 1 243 ? 10.698 10.857 3.776 1.00 72.69 243 ALA A C 1
ATOM 1897 O O . ALA A 1 243 ? 11.006 10.666 2.599 1.00 72.69 243 ALA A O 1
ATOM 1898 N N . GLU A 1 244 ? 10.712 9.868 4.673 1.00 76.62 244 GLU A N 1
ATOM 1899 C CA . GLU A 1 244 ? 11.009 8.469 4.324 1.00 76.62 244 GLU A CA 1
ATOM 1900 C C . GLU A 1 244 ? 9.982 7.887 3.346 1.00 76.62 244 GLU A C 1
ATOM 1902 O O . GLU A 1 244 ? 10.350 7.216 2.381 1.00 76.62 244 GLU A O 1
ATOM 1907 N N . GLU A 1 245 ? 8.700 8.165 3.576 1.00 79.38 245 GLU A N 1
ATOM 1908 C CA . GLU A 1 245 ? 7.615 7.714 2.705 1.00 79.38 245 GLU A CA 1
ATOM 1909 C C . GLU A 1 245 ? 7.679 8.348 1.315 1.00 79.38 245 GLU A C 1
ATOM 1911 O O . GLU A 1 245 ? 7.381 7.671 0.333 1.00 79.38 245 GLU A O 1
ATOM 1916 N N . ASP A 1 246 ? 8.112 9.603 1.208 1.00 79.69 246 ASP A N 1
ATOM 1917 C CA . ASP A 1 246 ? 8.321 10.280 -0.071 1.00 79.69 246 ASP A CA 1
ATOM 1918 C C . ASP A 1 246 ? 9.443 9.615 -0.871 1.00 79.69 246 ASP A C 1
ATOM 1920 O O . ASP A 1 246 ? 9.274 9.348 -2.060 1.00 79.69 246 ASP A O 1
ATOM 1924 N N . LEU A 1 247 ? 10.572 9.291 -0.228 1.00 79.38 247 LEU A N 1
ATOM 1925 C CA . LEU A 1 247 ? 11.673 8.571 -0.878 1.00 79.38 247 LEU A CA 1
ATOM 1926 C C . LEU A 1 247 ? 11.221 7.188 -1.343 1.00 79.38 247 LEU A C 1
ATOM 1928 O O . LEU A 1 247 ? 11.482 6.797 -2.480 1.00 79.38 247 LEU A O 1
ATOM 1932 N N . TRP A 1 248 ? 10.506 6.460 -0.486 1.00 82.38 248 TRP A N 1
ATOM 1933 C CA . TRP A 1 248 ? 9.975 5.145 -0.826 1.00 82.38 248 TRP A CA 1
ATOM 1934 C C . TRP A 1 248 ? 8.979 5.215 -1.985 1.00 82.38 248 TRP A C 1
ATOM 1936 O O . TRP A 1 248 ? 9.037 4.421 -2.923 1.00 82.38 248 TRP A O 1
ATOM 1946 N N . THR A 1 249 ? 8.094 6.209 -1.952 1.00 84.69 249 THR A N 1
ATOM 1947 C CA . THR A 1 249 ? 7.132 6.463 -3.021 1.00 84.69 249 THR A CA 1
ATOM 1948 C C . THR A 1 249 ? 7.840 6.815 -4.322 1.00 84.69 249 THR A C 1
ATOM 1950 O O . THR A 1 249 ? 7.467 6.303 -5.373 1.00 84.69 249 THR A O 1
ATOM 1953 N N . ARG A 1 250 ? 8.907 7.615 -4.273 1.00 85.38 250 ARG A N 1
ATOM 1954 C CA . ARG A 1 250 ? 9.719 7.921 -5.452 1.00 85.38 250 ARG A CA 1
ATOM 1955 C C . ARG A 1 250 ? 10.299 6.648 -6.066 1.00 85.38 250 ARG A C 1
ATOM 1957 O O . ARG A 1 250 ? 10.141 6.472 -7.268 1.00 85.38 250 ARG A O 1
ATOM 1964 N N . VAL A 1 251 ? 10.851 5.729 -5.260 1.00 87.25 251 VAL A N 1
ATOM 1965 C CA . VAL A 1 251 ? 11.346 4.421 -5.744 1.00 87.25 251 VAL A CA 1
ATOM 1966 C C . VAL A 1 251 ? 10.260 3.656 -6.503 1.00 87.25 251 VAL A C 1
ATOM 1968 O O . VAL A 1 251 ? 10.519 3.170 -7.601 1.00 87.25 251 VAL A O 1
ATOM 1971 N N . LEU A 1 252 ? 9.037 3.579 -5.963 1.00 88.38 252 LEU A N 1
ATOM 1972 C CA . LEU A 1 252 ? 7.921 2.897 -6.635 1.00 88.38 252 LEU A CA 1
ATOM 1973 C C . LEU A 1 252 ? 7.605 3.454 -8.022 1.00 88.38 252 LEU A C 1
ATOM 1975 O O . LEU A 1 252 ? 7.098 2.732 -8.876 1.00 88.38 252 LEU A O 1
ATOM 1979 N N . LEU A 1 253 ? 7.820 4.753 -8.206 1.00 89.19 253 LEU A N 1
ATOM 1980 C CA . LEU A 1 253 ? 7.430 5.484 -9.404 1.00 89.19 253 LEU A CA 1
ATOM 1981 C C . LEU A 1 253 ? 8.562 5.582 -10.432 1.00 89.19 253 LEU A C 1
ATOM 1983 O O . LEU A 1 253 ? 8.298 5.950 -11.582 1.00 89.19 253 LEU A O 1
ATOM 1987 N N . THR A 1 254 ? 9.799 5.263 -10.044 1.00 89.44 254 THR A N 1
ATOM 1988 C CA . THR A 1 254 ? 10.986 5.385 -10.902 1.00 89.44 254 THR A CA 1
ATOM 1989 C C . THR A 1 254 ? 11.678 4.058 -11.192 1.00 89.44 254 THR A C 1
ATOM 1991 O O . THR A 1 254 ? 12.241 3.928 -12.274 1.00 89.44 254 THR A O 1
ATOM 1994 N N . VAL A 1 255 ? 11.603 3.066 -10.299 1.00 90.88 255 VAL A N 1
ATOM 1995 C CA . VAL A 1 255 ? 12.319 1.787 -10.435 1.00 90.88 255 VAL A CA 1
ATOM 1996 C C . VAL A 1 255 ? 11.320 0.635 -10.611 1.00 90.88 255 VAL A C 1
ATOM 1998 O O . VAL A 1 255 ? 10.820 0.101 -9.616 1.00 90.88 255 VAL A O 1
ATOM 2001 N N . PRO A 1 256 ? 11.004 0.211 -11.850 1.00 92.94 256 PRO A N 1
ATOM 2002 C CA . PRO A 1 256 ? 9.992 -0.819 -12.076 1.00 92.94 256 PRO A CA 1
ATOM 2003 C C . PRO A 1 256 ? 10.366 -2.162 -11.428 1.00 92.94 256 PRO A C 1
ATOM 2005 O O . PRO A 1 256 ? 9.533 -2.794 -10.767 1.00 92.94 256 PRO A O 1
ATOM 2008 N N . GLU A 1 257 ? 11.636 -2.567 -11.510 1.00 93.62 257 GLU A N 1
ATOM 2009 C CA . GLU A 1 257 ? 12.137 -3.822 -10.935 1.00 93.62 257 GLU A CA 1
ATOM 2010 C C . GLU A 1 257 ? 12.093 -3.861 -9.404 1.00 93.62 257 GLU A C 1
ATOM 2012 O O . GLU A 1 257 ? 12.295 -4.921 -8.814 1.00 93.62 257 GLU A O 1
ATOM 2017 N N . TYR A 1 258 ? 11.804 -2.744 -8.732 1.00 90.38 258 TYR A N 1
ATOM 2018 C CA . TYR A 1 258 ? 11.597 -2.751 -7.288 1.00 90.38 258 TYR A CA 1
ATOM 2019 C C . TYR A 1 258 ? 10.368 -3.583 -6.885 1.00 90.38 258 TYR A C 1
ATOM 2021 O O . TYR A 1 258 ? 10.369 -4.199 -5.816 1.00 90.38 258 TYR A O 1
ATOM 2029 N N . SER A 1 259 ? 9.341 -3.622 -7.745 1.00 92.31 259 SER A N 1
ATOM 2030 C CA . SER A 1 259 ? 8.034 -4.234 -7.456 1.00 92.31 259 SER A CA 1
ATOM 2031 C C . SER A 1 259 ? 7.728 -5.488 -8.281 1.00 92.31 259 SER A C 1
ATOM 2033 O O . SER A 1 259 ? 7.143 -6.429 -7.745 1.00 92.31 259 SER A O 1
ATOM 2035 N N . LEU A 1 260 ? 8.178 -5.546 -9.542 1.00 94.75 260 LEU A N 1
ATOM 2036 C CA . LEU A 1 260 ? 7.867 -6.632 -10.483 1.00 94.75 260 LEU A CA 1
ATOM 2037 C C . LEU A 1 260 ? 8.063 -8.058 -9.928 1.00 94.75 260 LEU A C 1
ATOM 2039 O O . LEU A 1 260 ? 7.159 -8.879 -10.106 1.00 94.75 260 LEU A O 1
ATOM 2043 N N . PRO A 1 261 ? 9.157 -8.380 -9.205 1.00 92.81 261 PRO A N 1
ATOM 2044 C CA . PRO A 1 261 ? 9.370 -9.742 -8.709 1.00 92.81 261 PRO A CA 1
ATOM 2045 C C . PRO A 1 261 ? 8.303 -10.204 -7.705 1.00 92.81 261 PRO A C 1
ATOM 2047 O O . PRO A 1 261 ? 8.054 -11.401 -7.571 1.00 92.81 261 PRO A O 1
ATOM 2050 N N . TYR A 1 262 ? 7.649 -9.276 -6.995 1.00 94.38 262 TYR A N 1
ATOM 2051 C CA . TYR A 1 262 ? 6.588 -9.618 -6.045 1.00 94.38 262 TYR A CA 1
ATOM 2052 C C . TYR A 1 262 ? 5.302 -10.045 -6.750 1.00 94.38 262 TYR A C 1
ATOM 2054 O O . TYR A 1 262 ? 4.603 -10.924 -6.250 1.00 94.38 262 TYR A O 1
ATOM 2062 N N . PHE A 1 263 ? 5.008 -9.491 -7.927 1.00 97.00 263 PHE A N 1
ATOM 2063 C CA . PHE A 1 263 ? 3.793 -9.830 -8.672 1.00 97.00 263 PHE A CA 1
ATOM 2064 C C . PHE A 1 263 ? 3.810 -11.266 -9.202 1.00 97.00 263 PHE A C 1
ATOM 2066 O O . PHE A 1 263 ? 2.751 -11.871 -9.339 1.00 97.00 263 PHE A O 1
ATOM 2073 N N . ALA A 1 264 ? 4.993 -11.865 -9.384 1.00 96.00 264 ALA A N 1
ATOM 2074 C CA . ALA A 1 264 ? 5.128 -13.286 -9.714 1.00 96.00 264 ALA A CA 1
ATOM 2075 C C . ALA A 1 264 ? 4.456 -14.213 -8.683 1.00 96.00 264 ALA A C 1
ATOM 2077 O O . ALA A 1 264 ? 4.099 -15.345 -9.006 1.00 96.00 264 ALA A O 1
ATOM 2078 N N . LYS A 1 265 ? 4.295 -13.740 -7.439 1.00 95.94 265 LYS A N 1
ATOM 2079 C CA . LYS A 1 265 ? 3.702 -14.489 -6.327 1.00 95.94 265 LYS A CA 1
ATOM 2080 C C . LYS A 1 265 ? 2.169 -14.370 -6.263 1.00 95.94 265 LYS A C 1
ATOM 2082 O O . LYS A 1 265 ? 1.567 -14.996 -5.393 1.00 95.94 265 LYS A O 1
ATOM 2087 N N . ILE A 1 266 ? 1.531 -13.582 -7.133 1.00 97.44 266 ILE A N 1
ATOM 2088 C CA . ILE A 1 266 ? 0.066 -13.451 -7.189 1.00 97.44 266 ILE A CA 1
ATOM 2089 C C . ILE A 1 266 ? -0.533 -14.697 -7.845 1.00 97.44 266 ILE A C 1
ATOM 2091 O O . ILE A 1 266 ? -0.228 -15.024 -8.995 1.00 97.44 266 ILE A O 1
ATOM 2095 N N . GLN A 1 267 ? -1.384 -15.402 -7.104 1.00 96.00 267 GLN A N 1
ATOM 2096 C CA . GLN A 1 267 ? -1.944 -16.690 -7.519 1.00 96.00 267 GLN A CA 1
ATOM 2097 C C . GLN A 1 267 ? -3.195 -16.543 -8.382 1.00 96.00 267 GLN A C 1
ATOM 2099 O O . GLN A 1 267 ? -3.445 -17.384 -9.238 1.00 96.00 267 GLN A O 1
ATOM 2104 N N . ASN A 1 268 ? -3.962 -15.470 -8.196 1.00 96.75 268 ASN A N 1
ATOM 2105 C CA . ASN A 1 268 ? -5.151 -15.207 -8.993 1.00 96.75 268 ASN A CA 1
ATOM 2106 C C . ASN A 1 268 ? -4.772 -14.613 -10.362 1.00 96.75 268 ASN A C 1
ATOM 2108 O O . ASN A 1 268 ? -4.108 -13.578 -10.434 1.00 96.75 268 ASN A O 1
ATOM 2112 N N . ASP A 1 269 ? -5.185 -15.278 -11.444 1.00 97.69 269 ASP A N 1
ATOM 2113 C CA . ASP A 1 269 ? -4.868 -14.868 -12.818 1.00 97.69 269 ASP A CA 1
ATOM 2114 C C . ASP A 1 269 ? -5.478 -13.509 -13.177 1.00 97.69 269 ASP A C 1
ATOM 2116 O O . ASP A 1 269 ? -4.790 -12.660 -13.744 1.00 97.69 269 ASP A O 1
ATOM 2120 N N . ASP A 1 270 ? -6.738 -13.267 -12.810 1.00 95.81 270 ASP A N 1
ATOM 2121 C CA . ASP A 1 270 ? -7.424 -12.011 -13.120 1.00 95.81 270 ASP A CA 1
ATOM 2122 C C . ASP A 1 270 ? -6.758 -10.827 -12.415 1.00 95.81 270 ASP A C 1
ATOM 2124 O O . ASP A 1 270 ? -6.494 -9.804 -13.055 1.00 95.81 270 ASP A O 1
ATOM 2128 N N . ARG A 1 271 ? -6.402 -10.981 -11.130 1.00 96.06 271 ARG A N 1
ATOM 2129 C CA . ARG A 1 271 ? -5.641 -9.966 -10.391 1.00 96.06 271 ARG A CA 1
ATOM 2130 C C . ARG A 1 271 ? -4.265 -9.761 -10.999 1.00 96.06 271 ARG A C 1
ATOM 2132 O O . ARG A 1 271 ? -3.872 -8.615 -11.196 1.00 96.06 271 ARG A O 1
ATOM 2139 N N . LEU A 1 272 ? -3.525 -10.828 -11.308 1.00 98.19 272 LEU A N 1
ATOM 2140 C CA . LEU A 1 272 ? -2.210 -10.698 -11.939 1.00 98.19 272 LEU A CA 1
ATOM 2141 C C . LEU A 1 272 ? -2.316 -9.883 -13.234 1.00 98.19 272 LEU A C 1
ATOM 2143 O O . LEU A 1 272 ? -1.557 -8.935 -13.426 1.00 98.19 272 LEU A O 1
ATOM 2147 N N . MET A 1 273 ? -3.286 -10.197 -14.092 1.00 97.75 273 MET A N 1
ATOM 2148 C CA . MET A 1 273 ? -3.498 -9.458 -15.335 1.00 97.75 273 MET A CA 1
ATOM 2149 C C . MET A 1 273 ? -3.941 -8.011 -15.087 1.00 97.75 273 MET A C 1
ATOM 2151 O O . MET A 1 273 ? -3.495 -7.116 -15.806 1.00 97.75 273 MET A O 1
ATOM 2155 N N . GLY A 1 274 ? -4.773 -7.755 -14.075 1.00 96.31 274 GLY A N 1
ATOM 2156 C CA . GLY A 1 274 ? -5.139 -6.406 -13.633 1.00 96.31 274 GLY A CA 1
ATOM 2157 C C . GLY A 1 274 ? -3.924 -5.584 -13.197 1.00 96.31 274 GLY A C 1
ATOM 2158 O O . GLY A 1 274 ? -3.711 -4.477 -13.696 1.00 96.31 274 GLY A O 1
ATOM 2159 N N . ILE A 1 275 ? -3.056 -6.174 -12.369 1.00 97.19 275 ILE A N 1
ATOM 2160 C CA . ILE A 1 275 ? -1.776 -5.595 -11.942 1.00 97.19 275 ILE A CA 1
ATOM 2161 C C . ILE A 1 275 ? -0.898 -5.282 -13.153 1.00 97.19 275 ILE A C 1
ATOM 2163 O O . ILE A 1 275 ? -0.414 -4.159 -13.266 1.00 97.19 275 ILE A O 1
ATOM 2167 N N . MET A 1 276 ? -0.712 -6.229 -14.080 1.00 97.69 276 MET A N 1
ATOM 2168 C CA . MET A 1 276 ? 0.119 -6.008 -15.271 1.00 97.69 276 MET A CA 1
ATOM 2169 C C . MET A 1 276 ? -0.416 -4.863 -16.131 1.00 97.69 276 MET A C 1
ATOM 2171 O O . MET A 1 276 ? 0.352 -3.990 -16.523 1.00 97.69 276 MET A O 1
ATOM 2175 N N . ARG A 1 277 ? -1.732 -4.800 -16.371 1.00 94.81 277 ARG A N 1
ATOM 2176 C CA . ARG A 1 277 ? -2.338 -3.682 -17.111 1.00 94.81 277 ARG A CA 1
ATOM 2177 C C . ARG A 1 277 ? -2.134 -2.356 -16.389 1.00 94.81 277 ARG A C 1
ATOM 2179 O O . ARG A 1 277 ? -1.728 -1.389 -17.027 1.00 94.81 277 ARG A O 1
ATOM 2186 N N . ASN A 1 278 ? -2.384 -2.292 -15.081 1.00 91.62 278 ASN A N 1
ATOM 2187 C CA . ASN A 1 278 ? -2.173 -1.076 -14.293 1.00 91.62 278 ASN A CA 1
ATOM 2188 C C . ASN A 1 278 ? -0.705 -0.641 -14.315 1.00 91.62 278 ASN A C 1
ATOM 2190 O O . ASN A 1 278 ? -0.419 0.549 -14.454 1.00 91.62 278 ASN A O 1
ATOM 2194 N N . PHE A 1 279 ? 0.222 -1.591 -14.221 1.00 94.38 279 PHE A N 1
ATOM 2195 C CA . PHE A 1 279 ? 1.652 -1.334 -14.291 1.00 94.38 279 PHE A CA 1
ATOM 2196 C C . PHE A 1 279 ? 2.053 -0.744 -15.649 1.00 94.38 279 PHE A C 1
ATOM 2198 O O . PHE A 1 279 ? 2.719 0.288 -15.694 1.00 94.38 279 PHE A O 1
ATOM 2205 N N . ASP A 1 280 ? 1.573 -1.349 -16.736 1.00 92.50 280 ASP A N 1
ATOM 2206 C CA . ASP A 1 280 ? 1.870 -0.970 -18.122 1.00 92.50 280 ASP A CA 1
ATOM 2207 C C . ASP A 1 280 ? 1.192 0.331 -18.567 1.00 92.50 280 ASP A C 1
ATOM 2209 O O . ASP A 1 280 ? 1.634 0.966 -19.512 1.00 92.50 280 ASP A O 1
ATOM 2213 N N . THR A 1 281 ? 0.110 0.750 -17.910 1.00 88.69 281 THR A N 1
ATOM 2214 C CA . THR A 1 281 ? -0.657 1.942 -18.323 1.00 88.69 281 THR A CA 1
ATOM 2215 C C . THR A 1 281 ? -0.439 3.140 -17.413 1.00 88.69 281 THR A C 1
ATOM 2217 O O . THR A 1 281 ? -0.317 4.264 -17.896 1.00 88.69 281 THR A O 1
ATOM 2220 N N . ASN A 1 282 ? -0.368 2.920 -16.099 1.00 88.12 282 ASN A N 1
ATOM 2221 C CA . ASN A 1 282 ? -0.396 4.000 -15.114 1.00 88.12 282 ASN A CA 1
ATOM 2222 C C . ASN A 1 282 ? 0.964 4.240 -14.456 1.00 88.12 282 ASN A C 1
ATOM 2224 O O . ASN A 1 282 ? 1.277 5.374 -14.094 1.00 88.12 282 ASN A O 1
ATOM 2228 N N . PHE A 1 283 ? 1.771 3.190 -14.283 1.00 91.38 283 PHE A N 1
ATOM 2229 C CA . PHE A 1 283 ? 3.041 3.293 -13.564 1.00 91.38 283 PHE A CA 1
ATOM 2230 C C . PHE A 1 283 ? 4.230 3.436 -14.505 1.00 91.38 283 PHE A C 1
ATOM 2232 O O . PHE A 1 283 ? 5.044 4.340 -14.328 1.00 91.38 283 PHE A O 1
ATOM 2239 N N . PHE A 1 284 ? 4.343 2.582 -15.516 1.00 93.06 284 PHE A N 1
ATOM 2240 C CA . PHE A 1 284 ? 5.488 2.556 -16.422 1.00 93.06 284 PHE A CA 1
ATOM 2241 C C . PHE A 1 284 ? 5.054 2.335 -17.877 1.00 93.06 284 PHE A C 1
ATOM 2243 O O . PHE A 1 284 ? 5.445 1.332 -18.486 1.00 93.06 284 PHE A O 1
ATOM 2250 N N . PRO A 1 285 ? 4.250 3.263 -18.434 1.00 91.56 285 PRO A N 1
ATOM 2251 C CA . PRO A 1 285 ? 3.815 3.169 -19.815 1.00 91.56 285 PRO A CA 1
ATOM 2252 C C . PRO A 1 285 ? 4.961 3.332 -20.798 1.00 91.56 285 PRO A C 1
ATOM 2254 O O . PRO A 1 285 ? 5.973 3.970 -20.503 1.00 91.56 285 PRO A O 1
ATOM 2257 N N . ALA A 1 286 ? 4.758 2.767 -21.986 1.00 91.00 286 ALA A N 1
ATOM 2258 C CA . ALA A 1 286 ? 5.604 3.055 -23.130 1.00 91.00 286 ALA A CA 1
ATOM 2259 C C . ALA A 1 286 ? 5.600 4.563 -23.420 1.00 91.00 286 ALA A C 1
ATOM 2261 O O . ALA A 1 286 ? 4.599 5.257 -23.219 1.00 91.00 286 ALA A O 1
ATOM 2262 N N . SER A 1 287 ? 6.725 5.053 -23.919 1.00 87.62 287 SER A N 1
ATOM 2263 C CA . SER A 1 287 ? 6.869 6.404 -24.449 1.00 87.62 287 SER A CA 1
ATOM 2264 C C . SER A 1 287 ? 7.211 6.342 -25.935 1.00 87.62 287 SER A C 1
ATOM 2266 O O . SER A 1 287 ? 7.461 5.268 -26.480 1.00 87.62 287 SER A O 1
ATOM 2268 N N . ASP A 1 288 ? 7.278 7.499 -26.593 1.00 85.00 288 ASP A N 1
ATOM 2269 C CA . ASP A 1 288 ? 7.682 7.579 -28.003 1.00 85.00 288 ASP A CA 1
ATOM 2270 C C . ASP A 1 288 ? 9.094 7.019 -28.253 1.00 85.00 288 ASP A C 1
ATOM 2272 O O . ASP A 1 288 ? 9.429 6.645 -29.376 1.00 85.00 288 ASP A O 1
ATOM 2276 N N . THR A 1 289 ? 9.933 6.972 -27.214 1.00 87.00 289 THR A N 1
ATOM 2277 C CA . THR A 1 289 ? 11.351 6.604 -27.313 1.00 87.00 289 THR A CA 1
ATOM 2278 C C . THR A 1 289 ? 11.709 5.306 -26.601 1.00 87.00 289 THR A C 1
ATOM 2280 O O . THR A 1 289 ? 12.792 4.777 -26.833 1.00 87.00 289 THR A O 1
ATOM 2283 N N . GLU A 1 290 ? 10.842 4.793 -25.730 1.00 88.38 290 GLU A N 1
ATOM 2284 C CA . GLU A 1 290 ? 11.134 3.634 -24.884 1.00 88.38 290 GLU A CA 1
ATOM 2285 C C . GLU A 1 290 ? 9.912 2.714 -24.801 1.00 88.38 290 GLU A C 1
ATOM 2287 O O . GLU A 1 290 ? 8.793 3.207 -24.615 1.00 88.38 290 GLU A O 1
ATOM 2292 N N . PRO A 1 291 ? 10.095 1.384 -24.908 1.00 92.00 291 PRO A N 1
ATOM 2293 C CA . PRO A 1 291 ? 9.013 0.445 -24.650 1.00 92.00 291 PRO A CA 1
ATOM 2294 C C . PRO A 1 291 ? 8.548 0.561 -23.192 1.00 92.00 291 PRO A C 1
ATOM 2296 O O . PRO A 1 291 ? 9.241 1.118 -22.340 1.00 92.00 291 PRO A O 1
ATOM 2299 N N . SER A 1 292 ? 7.369 0.019 -22.888 1.00 94.06 292 SER A N 1
ATOM 2300 C CA . SER A 1 292 ? 6.916 -0.043 -21.500 1.00 94.06 292 SER A CA 1
ATOM 2301 C C . SER A 1 292 ? 7.865 -0.890 -20.653 1.00 94.06 292 SER A C 1
ATOM 2303 O O . SER A 1 292 ? 8.613 -1.728 -21.170 1.00 94.06 292 SER A O 1
ATOM 2305 N N . ALA A 1 293 ? 7.816 -0.715 -19.332 1.00 93.19 293 ALA A N 1
ATOM 2306 C CA . ALA A 1 293 ? 8.680 -1.498 -18.454 1.00 93.19 293 ALA A CA 1
ATOM 2307 C C . ALA A 1 293 ? 8.421 -3.008 -18.572 1.00 93.19 293 ALA A C 1
ATOM 2309 O O . ALA A 1 293 ? 9.367 -3.777 -18.462 1.00 93.19 293 ALA A O 1
ATOM 2310 N N . LEU A 1 294 ? 7.185 -3.454 -18.832 1.00 96.19 294 LEU A N 1
ATOM 2311 C CA . LEU A 1 294 ? 6.910 -4.880 -19.048 1.00 96.19 294 LEU A CA 1
ATOM 2312 C C . LEU A 1 294 ? 7.564 -5.394 -20.333 1.00 96.19 294 LEU A C 1
ATOM 2314 O O . LEU A 1 294 ? 8.252 -6.414 -20.301 1.00 96.19 294 LEU A O 1
ATOM 2318 N N . MET A 1 295 ? 7.428 -4.652 -21.433 1.00 95.06 295 MET A N 1
ATOM 2319 C CA . MET A 1 295 ? 8.049 -5.004 -22.714 1.00 95.06 295 MET A CA 1
ATOM 2320 C C . MET A 1 295 ? 9.577 -5.030 -22.629 1.00 95.06 295 MET A C 1
ATOM 2322 O O . MET A 1 295 ? 10.205 -5.886 -23.242 1.00 95.06 295 MET A O 1
ATOM 2326 N N . ALA A 1 296 ? 10.182 -4.143 -21.832 1.00 94.50 296 ALA A N 1
ATOM 2327 C CA . ALA A 1 296 ? 11.623 -4.150 -21.570 1.00 94.50 296 ALA A CA 1
ATOM 2328 C C . ALA A 1 296 ? 12.113 -5.422 -20.842 1.00 94.50 296 ALA A C 1
ATOM 2330 O O . ALA A 1 296 ? 13.305 -5.719 -20.874 1.00 94.50 296 ALA A O 1
ATOM 2331 N N . HIS A 1 297 ? 11.203 -6.174 -20.211 1.00 95.44 297 HIS A N 1
ATOM 2332 C CA . HIS A 1 297 ? 11.455 -7.476 -19.579 1.00 95.44 297 HIS A CA 1
ATOM 2333 C C . HIS A 1 297 ? 10.832 -8.640 -20.369 1.00 95.44 297 HIS A C 1
ATOM 2335 O O . HIS A 1 297 ? 10.548 -9.695 -19.800 1.00 95.44 297 HIS A O 1
ATOM 2341 N N . ASP A 1 298 ? 10.604 -8.450 -21.673 1.00 96.19 298 ASP A N 1
ATOM 2342 C CA . ASP A 1 298 ? 10.005 -9.425 -22.592 1.00 96.19 298 ASP A CA 1
ATOM 2343 C C . ASP A 1 298 ? 8.610 -9.919 -22.162 1.00 96.19 298 ASP A C 1
ATOM 2345 O O . ASP A 1 298 ? 8.211 -11.025 -22.526 1.00 96.19 298 ASP A O 1
ATOM 2349 N N . ILE A 1 299 ? 7.861 -9.141 -21.373 1.00 97.62 299 ILE A N 1
ATOM 2350 C CA . ILE A 1 299 ? 6.501 -9.478 -20.931 1.00 97.62 299 ILE A CA 1
ATOM 2351 C C . ILE A 1 299 ? 5.495 -8.797 -21.857 1.00 97.62 299 ILE A C 1
ATOM 2353 O O . ILE A 1 299 ? 5.344 -7.576 -21.821 1.00 97.62 299 ILE A O 1
ATOM 2357 N N . ASP A 1 300 ? 4.761 -9.595 -22.635 1.00 95.88 300 ASP A N 1
ATOM 2358 C CA . ASP A 1 300 ? 3.681 -9.120 -23.495 1.00 95.88 300 ASP A CA 1
ATOM 2359 C C . ASP A 1 300 ? 2.315 -9.540 -22.956 1.00 95.88 300 ASP A C 1
ATOM 2361 O O . ASP A 1 300 ? 1.865 -10.667 -23.151 1.00 95.88 300 ASP A O 1
ATOM 2365 N N . ILE A 1 301 ? 1.609 -8.592 -22.336 1.00 94.25 301 ILE A N 1
ATOM 2366 C CA . ILE A 1 301 ? 0.279 -8.800 -21.741 1.00 94.25 301 ILE A CA 1
ATOM 2367 C C . ILE A 1 301 ? -0.804 -9.251 -22.737 1.00 94.25 301 ILE A C 1
ATOM 2369 O O . ILE A 1 301 ? -1.881 -9.663 -22.306 1.00 94.25 301 ILE A O 1
ATOM 2373 N N . LYS A 1 302 ? -0.573 -9.126 -24.052 1.00 93.75 302 LYS A N 1
ATOM 2374 C CA . LYS A 1 302 ? -1.516 -9.554 -25.097 1.00 93.75 302 LYS A CA 1
ATOM 2375 C C . LYS A 1 302 ? -1.253 -10.977 -25.583 1.00 93.75 302 LYS A C 1
ATOM 2377 O O . LYS A 1 302 ? -2.155 -11.574 -26.167 1.00 93.75 302 LYS A O 1
ATOM 2382 N N . ILE A 1 303 ? -0.037 -11.485 -25.394 1.00 96.12 303 ILE A N 1
ATOM 2383 C CA . ILE A 1 303 ? 0.415 -12.767 -25.952 1.00 96.12 303 ILE A CA 1
ATOM 2384 C C . ILE A 1 303 ? 0.707 -13.779 -24.844 1.00 96.12 303 ILE A C 1
ATOM 2386 O O . ILE A 1 303 ? 0.368 -14.955 -24.979 1.00 96.12 303 ILE A O 1
ATOM 2390 N N . ASP A 1 304 ? 1.326 -13.340 -23.752 1.00 97.62 304 ASP A N 1
ATOM 2391 C CA . ASP A 1 304 ? 1.722 -14.209 -22.657 1.00 97.62 304 ASP A CA 1
ATOM 2392 C C . ASP A 1 304 ? 0.521 -14.643 -21.813 1.00 97.62 304 ASP A C 1
ATOM 2394 O O . ASP A 1 304 ? -0.340 -13.847 -21.436 1.00 97.62 304 ASP A O 1
ATOM 2398 N N . THR A 1 305 ? 0.497 -15.928 -21.458 1.00 98.19 305 THR A N 1
ATOM 2399 C CA . THR A 1 305 ? -0.439 -16.457 -20.462 1.00 98.19 305 THR A CA 1
ATOM 2400 C C . THR A 1 305 ? -0.031 -16.018 -19.049 1.00 98.19 305 THR A C 1
ATOM 2402 O O . THR A 1 305 ? 1.150 -15.739 -18.821 1.00 98.19 305 THR A O 1
ATOM 2405 N N . PRO A 1 306 ? -0.948 -16.026 -18.061 1.00 98.19 306 PRO A N 1
ATOM 2406 C CA . PRO A 1 306 ? -0.614 -15.714 -16.667 1.00 98.19 306 PRO A CA 1
ATOM 2407 C C . PRO A 1 306 ? 0.602 -16.489 -16.135 1.00 98.19 306 PRO A C 1
ATOM 2409 O O . PRO A 1 306 ? 1.496 -15.901 -15.530 1.00 98.19 306 PRO A O 1
ATOM 2412 N N . ASP A 1 307 ? 0.708 -17.784 -16.438 1.00 98.12 307 ASP A N 1
ATOM 2413 C CA . ASP A 1 307 ? 1.854 -18.605 -16.027 1.00 98.12 307 ASP A CA 1
ATOM 2414 C C . ASP A 1 307 ? 3.167 -18.199 -16.705 1.00 98.12 307 ASP A C 1
ATOM 2416 O O . ASP A 1 307 ? 4.218 -18.169 -16.056 1.00 98.12 307 ASP A O 1
ATOM 2420 N N . ALA A 1 308 ? 3.126 -17.842 -17.993 1.00 98.25 308 ALA A N 1
ATOM 2421 C CA . ALA A 1 308 ? 4.298 -17.325 -18.694 1.00 98.25 308 ALA A CA 1
ATOM 2422 C C . ALA A 1 308 ? 4.756 -15.990 -18.086 1.00 98.25 308 ALA A C 1
ATOM 2424 O O . ALA A 1 308 ? 5.952 -15.800 -17.856 1.00 98.25 308 ALA A O 1
ATOM 2425 N N . ILE A 1 309 ? 3.809 -15.107 -17.753 1.00 98.44 309 ILE A N 1
ATOM 2426 C CA . ILE A 1 309 ? 4.079 -13.837 -17.073 1.00 98.44 309 ILE A CA 1
ATOM 2427 C C . ILE A 1 309 ? 4.717 -14.088 -15.704 1.00 98.44 309 ILE A C 1
ATOM 2429 O O . ILE A 1 309 ? 5.777 -13.529 -15.430 1.00 98.44 309 ILE A O 1
ATOM 2433 N N . ARG A 1 310 ? 4.152 -14.967 -14.861 1.00 98.00 310 ARG A N 1
ATOM 2434 C CA . ARG A 1 310 ? 4.751 -15.323 -13.557 1.00 98.00 310 ARG A CA 1
ATOM 2435 C C . ARG A 1 310 ? 6.185 -15.815 -13.706 1.00 98.00 310 ARG A C 1
ATOM 2437 O O . ARG A 1 310 ? 7.058 -15.381 -12.956 1.00 98.00 310 ARG A O 1
ATOM 2444 N N . LEU A 1 311 ? 6.442 -16.688 -14.682 1.00 97.69 311 LEU A N 1
ATOM 2445 C CA . LEU A 1 311 ? 7.776 -17.231 -14.929 1.00 97.69 311 LEU A CA 1
ATOM 2446 C C . LEU A 1 311 ? 8.774 -16.144 -15.349 1.00 97.69 311 LEU A C 1
ATOM 2448 O O . LEU A 1 311 ? 9.925 -16.179 -14.913 1.00 97.69 311 LEU A O 1
ATOM 2452 N N . LYS A 1 312 ? 8.349 -15.188 -16.182 1.00 98.31 312 LYS A N 1
ATOM 2453 C CA . LYS A 1 312 ? 9.175 -14.043 -16.592 1.00 98.31 312 LYS A CA 1
ATOM 2454 C C . LYS A 1 312 ? 9.434 -13.102 -15.415 1.00 98.31 312 LYS A C 1
ATOM 2456 O O . LYS A 1 312 ? 10.592 -12.823 -15.119 1.00 98.31 312 LYS A O 1
ATOM 2461 N N . LEU A 1 313 ? 8.393 -12.715 -14.675 1.00 97.50 313 LEU A N 1
ATOM 2462 C CA . LEU A 1 313 ? 8.498 -11.869 -13.480 1.00 97.50 313 LEU A CA 1
ATOM 2463 C C . LEU A 1 313 ? 9.421 -12.478 -12.413 1.00 97.50 313 LEU A C 1
ATOM 2465 O O . LEU A 1 313 ? 10.237 -11.766 -11.835 1.00 97.50 313 LEU A O 1
ATOM 2469 N N . ALA A 1 314 ? 9.347 -13.793 -12.180 1.00 93.81 314 ALA A N 1
ATOM 2470 C CA . ALA A 1 314 ? 10.178 -14.492 -11.195 1.00 93.81 314 ALA A CA 1
ATOM 2471 C C . ALA A 1 314 ? 11.683 -14.477 -11.528 1.00 93.81 314 ALA A C 1
ATOM 2473 O O . ALA A 1 314 ? 12.508 -14.730 -10.650 1.00 93.81 314 ALA A O 1
ATOM 2474 N N . ARG A 1 315 ? 12.053 -14.198 -12.786 1.00 95.56 315 ARG A N 1
ATOM 2475 C CA . ARG A 1 315 ? 13.453 -14.065 -13.227 1.00 95.56 315 ARG A CA 1
ATOM 2476 C C . ARG A 1 315 ? 13.988 -12.645 -13.071 1.00 95.56 315 ARG A C 1
ATOM 2478 O O . ARG A 1 315 ? 15.203 -12.455 -13.125 1.00 95.56 315 ARG A O 1
ATOM 2485 N N . ILE A 1 316 ? 13.110 -11.660 -12.887 1.00 95.06 316 ILE A N 1
ATOM 2486 C CA . ILE A 1 316 ? 13.507 -10.269 -12.692 1.00 95.06 316 ILE A CA 1
ATOM 2487 C C . ILE A 1 316 ? 14.153 -10.151 -11.312 1.00 95.06 316 ILE A C 1
ATOM 2489 O O . ILE A 1 316 ? 13.573 -10.518 -10.291 1.00 95.06 316 ILE A O 1
ATOM 2493 N N . GLN A 1 317 ? 15.375 -9.627 -11.274 1.00 92.44 317 GLN A N 1
ATOM 2494 C CA . GLN A 1 317 ? 16.043 -9.332 -10.014 1.00 92.44 317 GLN A CA 1
ATOM 2495 C C . GLN A 1 317 ? 15.523 -8.013 -9.457 1.00 92.44 317 GLN A C 1
ATOM 2497 O O . GLN A 1 317 ? 15.476 -7.008 -10.166 1.00 92.44 317 GLN A O 1
ATOM 2502 N N . ARG A 1 318 ? 15.167 -8.012 -8.168 1.00 88.25 318 ARG A N 1
ATOM 2503 C CA . ARG A 1 318 ? 14.772 -6.787 -7.473 1.00 88.25 318 ARG A CA 1
ATOM 2504 C C . ARG A 1 318 ? 15.920 -5.783 -7.520 1.00 88.25 318 ARG A C 1
ATOM 2506 O O . ARG A 1 318 ? 17.013 -6.087 -7.046 1.00 88.25 318 ARG A O 1
ATOM 2513 N N . LYS A 1 319 ? 15.647 -4.578 -8.021 1.00 87.62 319 LYS A N 1
ATOM 2514 C CA . LYS A 1 319 ? 16.599 -3.461 -7.995 1.00 87.62 319 LYS A CA 1
ATOM 2515 C C . LYS A 1 319 ? 16.179 -2.423 -6.963 1.00 87.62 319 LYS A C 1
ATOM 2517 O O . LYS A 1 319 ? 14.996 -2.125 -6.812 1.00 87.62 319 LYS A O 1
ATOM 2522 N N . LEU A 1 320 ? 17.164 -1.892 -6.253 1.00 80.94 320 LEU A N 1
ATOM 2523 C CA . LEU A 1 320 ? 17.056 -0.656 -5.482 1.00 80.94 320 LEU A CA 1
ATOM 2524 C C . LEU A 1 320 ? 17.656 0.480 -6.322 1.00 80.94 320 LEU A C 1
ATOM 2526 O O . LEU A 1 320 ? 18.481 0.180 -7.191 1.00 80.94 320 LEU A O 1
ATOM 2530 N N . PRO A 1 321 ? 17.284 1.752 -6.080 1.00 76.88 321 PRO A N 1
ATOM 2531 C CA . PRO A 1 321 ? 18.095 2.857 -6.586 1.00 76.88 321 PRO A CA 1
ATOM 2532 C C . PRO A 1 321 ? 19.536 2.676 -6.102 1.00 76.88 321 PRO A C 1
ATOM 2534 O O . PRO A 1 321 ? 19.762 2.184 -4.988 1.00 76.88 321 PRO A O 1
ATOM 2537 N N . ASP A 1 322 ? 20.504 3.047 -6.937 1.00 83.19 322 ASP A N 1
ATOM 2538 C CA . ASP A 1 322 ? 21.897 3.027 -6.508 1.00 83.19 322 ASP A CA 1
ATOM 2539 C C . ASP A 1 322 ? 22.140 4.048 -5.382 1.00 83.19 322 ASP A C 1
ATOM 2541 O O . ASP A 1 322 ? 21.334 4.947 -5.124 1.00 83.19 322 ASP A O 1
ATOM 2545 N N . GLU A 1 323 ? 23.238 3.868 -4.649 1.00 78.06 323 GLU A N 1
ATOM 2546 C CA . GLU A 1 323 ? 23.537 4.686 -3.473 1.00 78.06 323 GLU A CA 1
ATOM 2547 C C . GLU A 1 323 ? 23.679 6.174 -3.817 1.00 78.06 323 GLU A C 1
ATOM 2549 O O . GLU A 1 323 ? 23.156 7.020 -3.094 1.00 78.06 323 GLU A O 1
ATOM 2554 N N . ALA A 1 324 ? 24.300 6.498 -4.953 1.00 85.44 324 ALA A N 1
ATOM 2555 C CA . ALA A 1 324 ? 24.493 7.879 -5.378 1.00 85.44 324 ALA A CA 1
ATOM 2556 C C . ALA A 1 324 ? 23.159 8.557 -5.727 1.00 85.44 324 ALA A C 1
ATOM 2558 O O . ALA A 1 324 ? 22.928 9.713 -5.368 1.00 85.44 324 ALA A O 1
ATOM 2559 N N . GLU A 1 325 ? 22.263 7.839 -6.400 1.00 85.06 325 GLU A N 1
ATOM 2560 C CA . GLU A 1 325 ? 20.923 8.306 -6.724 1.00 85.06 325 GLU A CA 1
ATOM 2561 C C . GLU A 1 325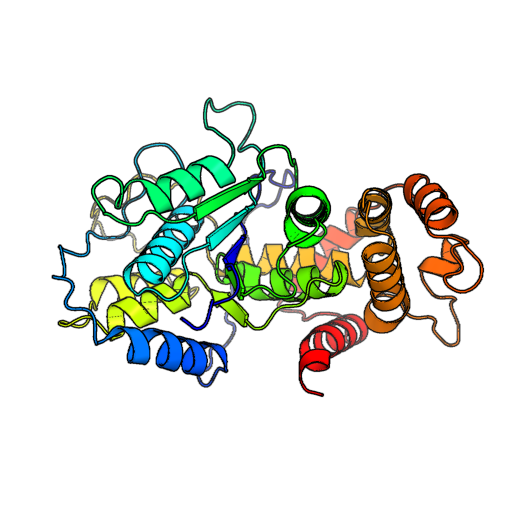 ? 20.076 8.489 -5.460 1.00 85.06 325 GLU A C 1
ATOM 2563 O O . GLU A 1 325 ? 19.439 9.532 -5.285 1.00 85.06 325 GLU A O 1
ATOM 2568 N N . ARG A 1 326 ? 20.121 7.524 -4.538 1.00 79.81 326 ARG A N 1
ATOM 2569 C CA . ARG A 1 326 ? 19.439 7.617 -3.242 1.00 79.81 326 ARG A CA 1
ATOM 2570 C C . ARG A 1 326 ? 19.924 8.828 -2.445 1.00 79.81 326 ARG A C 1
ATOM 2572 O O . ARG A 1 326 ? 19.105 9.598 -1.943 1.00 79.81 326 ARG A O 1
ATOM 2579 N N . ASP A 1 327 ? 21.234 9.020 -2.344 1.00 81.31 327 ASP A N 1
ATOM 2580 C CA . ASP A 1 327 ? 21.834 10.118 -1.583 1.00 81.31 327 ASP A CA 1
ATOM 2581 C C . ASP A 1 327 ? 21.529 11.476 -2.226 1.00 81.31 327 ASP A C 1
ATOM 2583 O O . ASP A 1 327 ? 21.244 12.458 -1.526 1.00 81.31 327 ASP A O 1
ATOM 2587 N N . LYS A 1 328 ? 21.488 11.528 -3.563 1.00 86.88 328 LYS A N 1
ATOM 2588 C CA . LYS A 1 328 ? 20.993 12.687 -4.308 1.00 86.88 328 LYS A CA 1
ATOM 2589 C C . LYS A 1 328 ? 19.543 13.000 -3.942 1.00 86.88 328 LYS A C 1
ATOM 2591 O O . LYS A 1 328 ? 19.250 14.149 -3.625 1.00 86.88 328 LYS A O 1
ATOM 2596 N N . TRP A 1 329 ? 18.645 12.015 -3.935 1.00 84.81 329 TRP A N 1
ATOM 2597 C CA . TRP A 1 329 ? 17.235 12.247 -3.596 1.00 84.81 329 TRP A CA 1
ATOM 2598 C C . TRP A 1 329 ? 17.051 12.707 -2.148 1.00 84.81 329 TRP A C 1
ATOM 2600 O O . TRP A 1 329 ? 16.271 13.624 -1.893 1.00 84.81 329 TRP A O 1
ATOM 2610 N N . ILE A 1 330 ? 17.804 12.127 -1.207 1.00 77.62 330 ILE A N 1
ATOM 2611 C CA . ILE A 1 330 ? 17.829 12.571 0.195 1.00 77.62 330 ILE A CA 1
ATOM 2612 C C . ILE A 1 330 ? 18.296 14.031 0.285 1.00 77.62 330 ILE A C 1
ATOM 2614 O O . ILE A 1 330 ? 17.758 14.815 1.068 1.00 77.62 330 ILE A O 1
ATOM 2618 N N . THR A 1 331 ? 19.296 14.410 -0.511 1.00 82.56 331 THR A N 1
ATOM 2619 C CA . THR A 1 331 ? 19.841 15.774 -0.542 1.00 82.56 331 THR A CA 1
ATOM 2620 C C . THR A 1 331 ? 18.841 16.768 -1.128 1.00 82.56 331 THR A C 1
ATOM 2622 O O . THR A 1 331 ? 18.601 17.805 -0.514 1.00 82.56 331 THR A O 1
ATOM 2625 N N . GLU A 1 332 ? 18.212 16.435 -2.260 1.00 82.12 332 GLU A N 1
ATOM 2626 C CA . GLU A 1 332 ? 17.140 17.226 -2.882 1.00 82.12 332 GLU A CA 1
ATOM 2627 C C . GLU A 1 332 ? 16.010 17.487 -1.879 1.00 82.12 332 GLU A C 1
ATOM 2629 O O . GLU A 1 332 ? 15.623 18.632 -1.646 1.00 82.12 332 GLU A O 1
ATOM 2634 N N . GLN A 1 333 ? 15.556 16.439 -1.192 1.00 78.81 333 GLN A N 1
ATOM 2635 C CA . GLN A 1 333 ? 14.512 16.543 -0.182 1.00 78.81 333 GLN A CA 1
ATOM 2636 C C . GLN A 1 333 ? 14.915 17.432 1.003 1.00 78.81 333 GLN A C 1
ATOM 2638 O O . GLN A 1 333 ? 14.130 18.275 1.433 1.00 78.81 333 GLN A O 1
ATOM 2643 N N . LYS A 1 334 ? 16.147 17.293 1.517 1.00 73.94 334 LYS A N 1
ATOM 2644 C CA . LYS A 1 334 ? 16.685 18.164 2.582 1.00 73.94 334 LYS A CA 1
ATOM 2645 C C . LYS A 1 334 ? 16.742 19.634 2.164 1.00 73.94 334 LYS A C 1
ATOM 2647 O O . LYS A 1 334 ? 16.659 20.510 3.017 1.00 73.94 334 LYS A O 1
ATOM 2652 N N . GLN A 1 335 ? 16.897 19.900 0.871 1.00 80.00 335 GLN A N 1
ATOM 2653 C CA . GLN A 1 335 ? 16.920 21.244 0.296 1.00 80.00 335 GLN A CA 1
ATOM 2654 C C . GLN A 1 335 ? 15.518 21.768 -0.060 1.00 80.00 335 GLN A C 1
ATOM 2656 O O . GLN A 1 335 ? 15.404 22.876 -0.579 1.00 80.00 335 GLN A O 1
ATOM 2661 N N . GLY A 1 336 ? 14.455 20.997 0.203 1.00 73.69 336 GLY A N 1
ATOM 2662 C CA . GLY A 1 336 ? 13.087 21.353 -0.182 1.00 73.69 336 GLY A CA 1
ATOM 2663 C C . GLY A 1 336 ? 12.859 21.330 -1.695 1.00 73.69 336 GLY A C 1
ATOM 2664 O O . GLY A 1 336 ? 11.899 21.922 -2.187 1.00 73.69 336 GLY A O 1
ATOM 2665 N N . ILE A 1 337 ? 13.741 20.668 -2.445 1.00 79.12 337 ILE A N 1
ATOM 2666 C CA . ILE A 1 337 ? 13.581 20.474 -3.881 1.00 79.12 337 ILE A CA 1
ATOM 2667 C C . ILE A 1 337 ? 12.506 19.402 -4.065 1.00 79.12 337 ILE A C 1
ATOM 2669 O O . ILE A 1 337 ? 12.651 18.270 -3.601 1.00 79.12 337 ILE A O 1
ATOM 2673 N N . GLY A 1 338 ? 11.405 19.787 -4.711 1.00 74.50 338 GLY A N 1
ATOM 2674 C CA . GLY A 1 338 ? 10.304 18.882 -5.035 1.00 74.50 338 GLY A CA 1
ATOM 2675 C C . GLY A 1 338 ? 10.718 17.765 -5.996 1.00 74.50 338 GLY A C 1
ATOM 2676 O O . GLY A 1 338 ? 11.854 17.691 -6.468 1.00 74.50 338 GLY A O 1
ATOM 2677 N N . TRP A 1 339 ? 9.782 16.872 -6.308 1.00 80.94 339 TRP A N 1
ATOM 2678 C CA . TRP A 1 339 ? 10.056 15.781 -7.238 1.00 80.94 339 TRP A CA 1
ATOM 2679 C C . TRP A 1 339 ? 10.306 16.300 -8.658 1.00 80.94 339 TRP A C 1
ATOM 2681 O O . TRP A 1 339 ? 9.777 17.347 -9.041 1.00 80.94 339 TRP A O 1
ATOM 2691 N N . PRO A 1 340 ? 11.072 15.557 -9.480 1.00 84.81 340 PRO A N 1
ATOM 2692 C CA . PRO A 1 340 ? 11.132 15.836 -10.906 1.00 84.81 340 PRO A CA 1
ATOM 2693 C C . PRO A 1 340 ? 9.719 15.884 -11.490 1.00 84.81 340 PRO A C 1
ATOM 2695 O O . PRO A 1 340 ? 8.898 15.020 -11.181 1.00 84.81 340 PRO A O 1
ATOM 2698 N N . GLU A 1 341 ? 9.453 16.845 -12.375 1.00 84.88 341 GLU A N 1
ATOM 2699 C CA . GLU A 1 341 ? 8.106 17.105 -12.903 1.00 84.88 341 GLU A CA 1
ATOM 2700 C C . GLU A 1 341 ? 7.434 15.842 -13.465 1.00 84.88 341 GLU A C 1
ATOM 2702 O O . GLU A 1 341 ? 6.267 15.584 -13.194 1.00 84.88 341 GLU A O 1
ATOM 2707 N N . LYS A 1 342 ? 8.186 14.990 -14.173 1.00 83.38 342 LYS A N 1
ATOM 2708 C CA . LYS A 1 342 ? 7.675 13.715 -14.703 1.00 83.38 342 LYS A CA 1
ATOM 2709 C C . LYS A 1 342 ? 7.211 12.745 -13.607 1.00 83.38 342 LYS A C 1
ATOM 2711 O O . LYS A 1 342 ? 6.242 12.016 -13.806 1.00 83.38 342 LYS A O 1
ATOM 2716 N N . VAL A 1 343 ? 7.900 12.712 -12.465 1.00 84.50 343 VAL A N 1
ATOM 2717 C CA . VAL A 1 343 ? 7.539 11.858 -11.321 1.00 84.50 343 VAL A CA 1
ATOM 2718 C C . VAL A 1 343 ? 6.314 12.430 -10.615 1.00 84.50 343 VAL A C 1
ATOM 2720 O O . VAL A 1 343 ? 5.394 11.679 -10.306 1.00 84.50 343 VAL A O 1
ATOM 2723 N N . GLU A 1 344 ? 6.261 13.752 -10.442 1.00 84.56 344 GLU A N 1
ATOM 2724 C CA . GLU A 1 344 ? 5.100 14.448 -9.882 1.00 84.56 344 GLU A CA 1
ATOM 2725 C C . GLU A 1 344 ? 3.850 14.238 -10.748 1.00 84.56 344 GLU A C 1
ATOM 2727 O O . GLU A 1 344 ? 2.804 13.831 -10.253 1.00 84.56 344 GLU A O 1
ATOM 2732 N N . GLN A 1 345 ? 3.953 14.416 -12.067 1.00 83.88 345 GLN A N 1
ATOM 2733 C CA . GLN A 1 345 ? 2.846 14.168 -12.994 1.00 83.88 345 GLN A CA 1
ATOM 2734 C C . GLN A 1 345 ? 2.367 12.713 -12.927 1.00 83.88 345 GLN A C 1
ATOM 2736 O O . GLN A 1 345 ? 1.165 12.466 -12.836 1.00 83.88 345 GLN A O 1
ATOM 2741 N N . LYS A 1 346 ? 3.292 11.742 -12.910 1.00 84.88 346 LYS A N 1
ATOM 2742 C CA . LYS A 1 346 ? 2.956 10.319 -12.749 1.00 84.88 346 LYS A CA 1
ATOM 2743 C C . LYS A 1 346 ? 2.214 10.069 -11.434 1.00 84.88 346 LYS A C 1
ATOM 2745 O O . LYS A 1 346 ? 1.178 9.409 -11.423 1.00 84.88 346 LYS A O 1
ATOM 2750 N N . PHE A 1 347 ? 2.715 10.629 -10.340 1.00 85.56 347 PHE A N 1
ATOM 2751 C CA . PHE A 1 347 ? 2.096 10.545 -9.026 1.00 85.56 347 PHE A CA 1
ATOM 2752 C C . PHE A 1 347 ? 0.671 11.106 -9.008 1.00 85.56 347 PHE A C 1
ATOM 2754 O O . PHE A 1 347 ? -0.259 10.420 -8.577 1.00 85.56 347 PHE A O 1
ATOM 2761 N N . GLN A 1 348 ? 0.479 12.316 -9.534 1.00 83.25 348 GLN A N 1
ATOM 2762 C CA . GLN A 1 348 ? -0.835 12.944 -9.620 1.00 83.25 348 GLN A CA 1
ATOM 2763 C C . GLN A 1 348 ? -1.780 12.122 -10.506 1.00 83.25 348 GLN A C 1
ATOM 2765 O O . GLN A 1 348 ? -2.911 11.867 -10.100 1.00 83.25 348 GLN A O 1
ATOM 2770 N N . ASN A 1 349 ? -1.325 11.614 -11.655 1.00 81.94 349 ASN A N 1
ATOM 2771 C CA . ASN A 1 349 ? -2.131 10.741 -12.516 1.00 81.94 349 ASN A CA 1
ATOM 2772 C C . ASN A 1 349 ? -2.594 9.490 -11.760 1.00 81.94 349 ASN A C 1
ATOM 2774 O O . ASN A 1 349 ? -3.788 9.178 -11.736 1.00 81.94 349 ASN A O 1
ATOM 2778 N N . ILE A 1 350 ? -1.674 8.820 -11.059 1.00 83.12 350 ILE A N 1
ATOM 2779 C CA . ILE A 1 350 ? -2.003 7.658 -10.233 1.00 83.12 350 ILE A CA 1
ATOM 2780 C C . ILE A 1 350 ? -3.031 8.037 -9.170 1.00 83.12 350 ILE A C 1
ATOM 2782 O O . ILE A 1 350 ? -3.971 7.280 -8.978 1.00 83.12 350 ILE A O 1
ATOM 2786 N N . LEU A 1 351 ? -2.951 9.187 -8.506 1.00 78.31 351 LEU A N 1
ATOM 2787 C CA . LEU A 1 351 ? -3.943 9.552 -7.488 1.00 78.31 351 LEU A CA 1
ATOM 2788 C C . LEU A 1 351 ? -5.295 10.019 -8.064 1.00 78.31 351 LEU A C 1
ATOM 2790 O O . LEU A 1 351 ? -6.338 9.673 -7.504 1.00 78.31 351 LEU A O 1
ATOM 2794 N N . TYR A 1 352 ? -5.314 10.748 -9.182 1.00 69.50 352 TYR A N 1
ATOM 2795 C CA . TYR A 1 352 ? -6.530 11.351 -9.747 1.00 69.50 352 TYR A CA 1
ATOM 2796 C C . TYR A 1 352 ? -7.373 10.417 -10.614 1.00 69.50 352 TYR A C 1
ATOM 2798 O O . TYR A 1 352 ? -8.569 10.666 -10.758 1.00 69.50 352 TYR A O 1
ATOM 2806 N N . LEU A 1 353 ? -6.828 9.294 -11.093 1.00 59.38 353 LEU A N 1
ATOM 2807 C CA . LEU A 1 353 ? -7.588 8.268 -11.828 1.00 59.38 353 LEU A CA 1
ATOM 2808 C C . LEU A 1 353 ? -8.733 7.604 -11.015 1.00 59.38 353 LEU A C 1
ATOM 2810 O O . LEU A 1 353 ? -9.340 6.655 -11.484 1.00 59.38 353 LEU A O 1
ATOM 2814 N N . GLN A 1 354 ? -9.033 8.058 -9.788 1.00 47.38 354 GLN A N 1
ATOM 2815 C CA . GLN A 1 354 ? -10.245 7.684 -9.031 1.00 47.38 354 GLN A CA 1
ATOM 2816 C C . GLN A 1 354 ? -11.445 8.629 -9.247 1.00 47.38 354 GLN A C 1
ATOM 2818 O O . GLN A 1 354 ? -12.496 8.418 -8.647 1.00 47.38 354 GLN A O 1
ATOM 2823 N N . ALA A 1 355 ? -11.291 9.723 -9.999 1.00 33.81 355 ALA A N 1
ATOM 2824 C CA . ALA A 1 355 ? -12.328 10.751 -10.129 1.00 33.81 355 ALA A CA 1
ATOM 2825 C C . ALA A 1 355 ? -13.231 10.618 -11.372 1.00 33.81 355 ALA A C 1
ATOM 2827 O O . ALA A 1 355 ? -14.069 11.500 -11.562 1.00 33.81 355 ALA A O 1
ATOM 2828 N N . ALA A 1 356 ? -13.069 9.569 -12.187 1.00 29.11 356 ALA A N 1
ATOM 2829 C CA . ALA A 1 356 ? -13.859 9.330 -13.398 1.00 29.11 356 ALA A CA 1
ATOM 2830 C C . ALA A 1 356 ? -14.885 8.212 -13.197 1.00 29.11 356 ALA A C 1
ATOM 2832 O O . ALA A 1 356 ? -14.475 7.138 -12.699 1.00 29.11 356 ALA A O 1
#

pLDDT: mean 73.26, std 22.39, range [22.27, 98.44]

Sequence (356 aa):
MIERPPMLVFGQGPVVAPEHAQNIKATDIPLNEPKTKAGKWLRSAFVNARNRHWIATNHSHIQPLEGSMNRWGTEVISAGRELFKRGTTRNFIIMGGKTDETKKLGAESELIERGIVAPFANEMHLPITEAEKDSSNTFENLVNICNQVLDLPGGPEEVDSMGATFHLTRMKILMKLFDIKYRHVIGASDVMLYAAQTADQVDHATINDINARHDGNIVFNDTGLTRAVGDFHDEKSSAQKRAEEDLWTRVLLTVPEYSLPYFAKIQNDDRLMGIMRNFDTNFFPASDTEPSALMAHDIDIKIDTPDAIRLKLARIQRKLPDEAERDKWITEQKQGIGWPEKVEQKFQNILYLQAA

Radius of gyration: 21.15 Å; chains: 1; bounding box: 53×44×61 Å